Protein AF-A0A0S8JHI7-F1 (afdb_monomer)

Organism: NCBI:txid1703773

Structure (mmCIF, N/CA/C/O backbone):
data_AF-A0A0S8JHI7-F1
#
_entry.id   AF-A0A0S8JHI7-F1
#
loop_
_atom_site.group_PDB
_atom_site.id
_atom_site.type_symbol
_atom_site.label_atom_id
_atom_site.label_alt_id
_atom_site.label_comp_id
_atom_site.label_asym_id
_atom_site.label_entity_id
_atom_site.label_seq_id
_atom_site.pdbx_PDB_ins_code
_atom_site.Cartn_x
_atom_site.Cartn_y
_atom_site.Cartn_z
_atom_site.occupancy
_atom_site.B_iso_or_equiv
_atom_site.auth_seq_id
_atom_site.auth_comp_id
_atom_site.auth_asym_id
_atom_site.auth_atom_id
_atom_site.pdbx_PDB_model_num
ATOM 1 N N . MET A 1 1 ? -16.060 32.995 20.904 1.00 31.09 1 MET A N 1
ATOM 2 C CA . MET A 1 1 ? -17.140 32.292 20.174 1.00 31.09 1 MET A CA 1
ATOM 3 C C . MET A 1 1 ? -16.829 30.804 20.168 1.00 31.09 1 MET A C 1
ATOM 5 O O . MET A 1 1 ? -15.727 30.442 19.778 1.00 31.09 1 MET A O 1
ATOM 9 N N . LYS A 1 2 ? -17.737 29.962 20.676 1.00 25.69 2 LYS A N 1
ATOM 10 C CA . LYS A 1 2 ? -17.570 28.500 20.689 1.00 25.69 2 LYS A CA 1
ATOM 11 C C . LYS A 1 2 ? -17.705 27.978 19.255 1.00 25.69 2 LYS A C 1
ATOM 13 O O . LYS A 1 2 ? -18.711 28.258 18.611 1.00 25.69 2 LYS A O 1
ATOM 18 N N . ALA A 1 3 ? -16.688 27.272 18.764 1.00 29.38 3 ALA A N 1
ATOM 19 C CA . ALA A 1 3 ? -16.727 26.605 17.469 1.00 29.38 3 ALA A CA 1
ATOM 20 C C . ALA A 1 3 ? -17.840 25.547 17.493 1.00 29.38 3 ALA A C 1
ATOM 22 O O . ALA A 1 3 ? -17.796 24.616 18.297 1.00 29.38 3 ALA A O 1
ATOM 23 N N . GLY A 1 4 ? -18.868 25.749 16.668 1.00 32.00 4 GLY A N 1
ATOM 24 C CA . GLY A 1 4 ? -19.967 24.804 16.515 1.00 32.00 4 GLY A CA 1
ATOM 25 C C . GLY A 1 4 ? -19.437 23.477 15.985 1.00 32.00 4 GLY A C 1
ATOM 26 O O . GLY A 1 4 ? -18.709 23.439 14.996 1.00 32.00 4 GLY A O 1
ATOM 27 N N . THR A 1 5 ? -19.760 22.397 16.684 1.00 34.34 5 THR A N 1
ATOM 28 C CA . THR A 1 5 ? -19.396 21.032 16.317 1.00 34.34 5 THR A CA 1
ATOM 29 C C . THR A 1 5 ? -20.286 20.605 15.152 1.00 34.34 5 THR A C 1
ATOM 31 O O . THR A 1 5 ? -21.450 20.264 15.343 1.00 34.34 5 THR A O 1
ATOM 34 N N . THR A 1 6 ? -19.768 20.687 13.930 1.00 37.62 6 THR A N 1
ATOM 35 C CA . THR A 1 6 ? -20.466 20.205 12.735 1.00 37.62 6 THR A CA 1
ATOM 36 C C . THR A 1 6 ? -20.404 18.678 12.715 1.00 37.62 6 THR A C 1
ATOM 38 O O . THR A 1 6 ? -19.326 18.098 12.635 1.00 37.62 6 THR A O 1
ATOM 41 N N . THR A 1 7 ? -21.549 18.013 12.841 1.00 43.91 7 THR A N 1
ATOM 42 C CA . THR A 1 7 ? -21.664 16.545 12.855 1.00 43.91 7 THR A CA 1
ATOM 43 C C . THR A 1 7 ? -21.583 15.955 11.442 1.00 43.91 7 THR A C 1
ATOM 45 O O . THR A 1 7 ? -21.912 16.642 10.472 1.00 43.91 7 THR A O 1
ATOM 48 N N . LEU A 1 8 ? -21.181 14.678 11.327 1.00 41.38 8 LEU A N 1
ATOM 49 C CA . LEU A 1 8 ? -21.071 13.896 10.075 1.00 41.38 8 LEU A CA 1
ATOM 50 C C . LEU A 1 8 ? -22.321 14.022 9.176 1.00 41.38 8 LEU A C 1
ATOM 52 O O . LEU A 1 8 ? -22.218 14.197 7.965 1.00 41.38 8 LEU A O 1
ATOM 56 N N . ASP A 1 9 ? -23.492 14.073 9.810 1.00 38.91 9 ASP A N 1
ATOM 57 C CA . ASP A 1 9 ? -24.811 14.333 9.220 1.00 38.91 9 ASP A CA 1
ATOM 58 C C . ASP A 1 9 ? -24.877 15.610 8.360 1.00 38.91 9 ASP A C 1
ATOM 60 O O . ASP A 1 9 ? -25.599 15.690 7.366 1.00 38.91 9 ASP 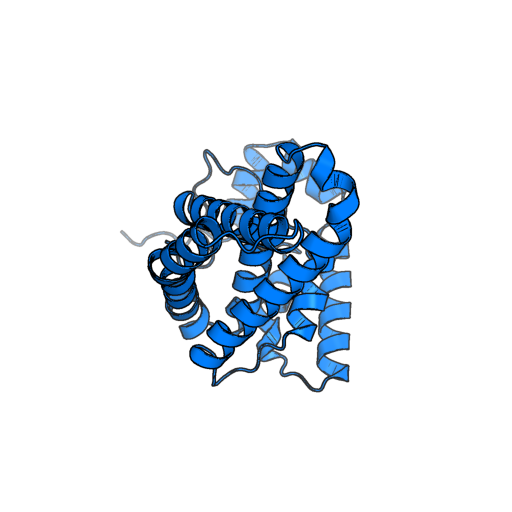A O 1
ATOM 64 N N . THR A 1 10 ? -24.127 16.641 8.742 1.00 44.78 10 THR A N 1
ATOM 65 C CA . THR A 1 10 ? -24.089 17.940 8.053 1.00 44.78 10 THR A CA 1
ATOM 66 C C . THR A 1 10 ? -23.198 17.885 6.814 1.00 44.78 10 THR A C 1
ATOM 68 O O . THR A 1 10 ? -23.466 18.574 5.833 1.00 44.78 10 THR A O 1
ATOM 71 N N . ILE A 1 11 ? -22.163 17.039 6.842 1.00 47.84 11 ILE A N 1
ATOM 72 C CA . ILE A 1 11 ? -21.248 16.790 5.722 1.00 47.84 11 ILE A CA 1
ATOM 73 C C . ILE A 1 11 ? -21.952 15.941 4.664 1.00 47.84 11 ILE A C 1
ATOM 75 O O . ILE A 1 11 ? -21.888 16.274 3.484 1.00 47.84 11 ILE A O 1
ATOM 79 N N . GLU A 1 12 ? -22.693 14.908 5.072 1.00 40.56 12 GLU A N 1
ATOM 80 C CA . GLU A 1 12 ? -23.523 14.119 4.156 1.00 40.56 12 GLU A CA 1
ATOM 81 C C . GLU A 1 12 ? -24.613 14.980 3.521 1.00 40.56 12 GLU A C 1
ATOM 83 O O . GLU A 1 12 ? -24.756 14.967 2.303 1.00 40.56 12 GLU A O 1
ATOM 88 N N . ARG A 1 13 ? -25.305 15.831 4.290 1.00 43.12 13 ARG A N 1
ATOM 89 C CA . ARG A 1 13 ? -26.286 16.771 3.719 1.00 43.12 13 ARG A CA 1
ATOM 90 C C . ARG A 1 13 ? -25.660 17.803 2.781 1.00 43.12 13 ARG A C 1
ATOM 92 O O . ARG A 1 13 ? -26.318 18.183 1.818 1.00 43.12 13 ARG A O 1
ATOM 99 N N . ALA A 1 14 ? -24.424 18.244 3.025 1.00 41.91 14 ALA A N 1
ATOM 100 C CA . ALA A 1 14 ? -23.700 19.148 2.129 1.00 41.91 14 ALA A CA 1
ATOM 101 C C . ALA A 1 14 ? -23.212 18.438 0.848 1.00 41.91 14 ALA A C 1
ATOM 103 O O . ALA A 1 14 ? -23.356 18.968 -0.249 1.00 41.91 14 ALA A O 1
ATOM 104 N N . ALA A 1 15 ? -22.710 17.206 0.948 1.00 42.50 15 ALA A N 1
ATOM 105 C CA . ALA A 1 15 ? -22.324 16.394 -0.208 1.00 42.50 15 ALA A CA 1
ATOM 106 C C . ALA A 1 15 ? -23.545 15.942 -1.039 1.00 42.50 15 ALA A C 1
ATOM 108 O O . ALA A 1 15 ? -23.484 15.864 -2.268 1.00 42.50 15 ALA A O 1
ATOM 109 N N . GLU A 1 16 ? -24.677 15.686 -0.380 1.00 41.00 16 GLU A N 1
ATOM 110 C CA . GLU A 1 16 ? -25.964 15.385 -1.007 1.00 41.00 16 GLU A CA 1
ATOM 111 C C . GLU A 1 16 ? -26.640 16.614 -1.627 1.00 41.00 16 GLU A C 1
ATOM 113 O O . GLU A 1 16 ? -27.383 16.459 -2.600 1.00 41.00 16 GLU A O 1
ATOM 118 N N . SER A 1 17 ? -26.430 17.815 -1.075 1.00 39.59 17 SER A N 1
ATOM 119 C CA . SER A 1 17 ? -27.026 19.053 -1.596 1.00 39.59 17 SER A CA 1
ATOM 120 C C . SER A 1 17 ? -26.277 19.597 -2.811 1.00 39.59 17 SER A C 1
ATOM 122 O O . SER A 1 17 ? -26.907 20.187 -3.688 1.00 39.59 17 SER A O 1
ATOM 124 N N . VAL A 1 18 ? -24.967 19.345 -2.907 1.00 39.75 18 VAL A N 1
ATOM 125 C CA . VAL A 1 18 ? -24.120 19.813 -4.016 1.00 39.75 18 VAL A CA 1
ATOM 126 C C . VAL A 1 18 ? -24.133 18.846 -5.209 1.00 39.75 18 VAL A C 1
ATOM 128 O O . VAL A 1 18 ? -23.907 19.268 -6.340 1.00 39.75 18 VAL A O 1
ATOM 131 N N . SER A 1 19 ? -24.479 17.564 -5.021 1.00 40.16 19 SER A N 1
ATOM 132 C CA . SER A 1 19 ? -24.516 16.607 -6.131 1.00 40.16 19 SER A CA 1
ATOM 133 C C . SER A 1 19 ? -25.696 15.634 -6.066 1.00 40.16 19 SER A C 1
ATOM 135 O O . SER A 1 19 ? -25.706 14.649 -5.324 1.00 40.16 19 SER A O 1
ATOM 137 N N . LYS A 1 20 ? -26.667 15.833 -6.973 1.00 41.66 20 LYS A N 1
ATOM 138 C CA . LYS A 1 20 ? -27.737 14.860 -7.290 1.00 41.66 20 LYS A CA 1
ATOM 139 C C . LYS A 1 20 ? -27.190 13.467 -7.661 1.00 41.66 20 LYS A C 1
ATOM 141 O O . LYS A 1 20 ? -27.956 12.508 -7.682 1.00 41.66 20 LYS A O 1
ATOM 146 N N . TYR A 1 21 ? -25.893 13.344 -7.953 1.00 37.59 21 TYR A N 1
ATOM 147 C CA . TYR A 1 21 ? -25.213 12.112 -8.347 1.00 37.59 21 TYR A CA 1
ATOM 148 C C . TYR A 1 21 ? -24.848 11.219 -7.147 1.00 37.59 21 TYR A C 1
ATOM 150 O O . TYR A 1 21 ? -25.080 10.014 -7.201 1.00 37.59 21 TYR A O 1
ATOM 158 N N . THR A 1 22 ? -24.382 11.782 -6.027 1.00 41.34 22 THR A N 1
ATOM 159 C CA . THR A 1 22 ? -23.960 11.023 -4.827 1.00 41.34 22 THR A CA 1
ATOM 160 C C . THR A 1 22 ? -25.148 10.380 -4.112 1.00 41.34 22 THR A C 1
ATOM 162 O O . THR A 1 22 ? -25.115 9.206 -3.743 1.00 41.34 22 THR A O 1
ATOM 165 N N . LYS A 1 23 ? -26.262 11.118 -4.034 1.00 41.94 23 LYS A N 1
ATOM 166 C CA . LYS A 1 23 ? -27.544 10.630 -3.503 1.00 41.94 23 LYS A CA 1
ATOM 167 C C . LYS A 1 23 ? -28.149 9.520 -4.368 1.00 41.94 23 LYS A C 1
ATOM 169 O O . LYS A 1 23 ? -28.868 8.657 -3.876 1.00 41.94 23 LYS A O 1
ATOM 174 N N . ARG A 1 24 ? -27.838 9.526 -5.669 1.00 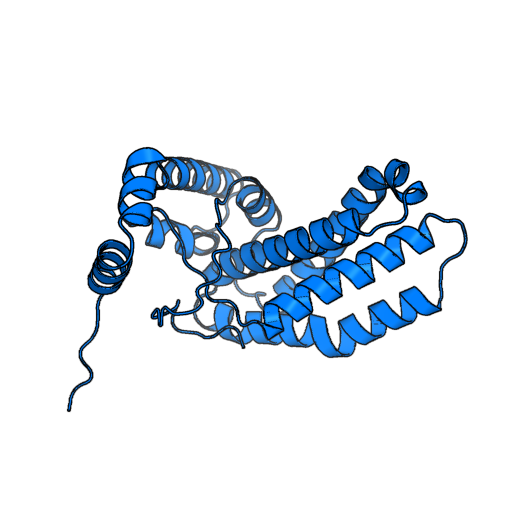40.41 24 ARG A N 1
ATOM 175 C CA . ARG A 1 24 ? -28.220 8.477 -6.620 1.00 40.41 24 ARG A CA 1
ATOM 176 C C . ARG A 1 24 ? -27.278 7.276 -6.508 1.00 40.41 24 ARG A C 1
ATOM 178 O O . ARG A 1 24 ? -27.760 6.154 -6.545 1.00 40.41 24 ARG A O 1
ATOM 185 N N . LEU A 1 25 ? -25.980 7.480 -6.281 1.00 41.09 25 LEU A N 1
ATOM 186 C CA . LEU A 1 25 ? -24.995 6.411 -6.077 1.00 41.09 25 LEU A CA 1
ATOM 187 C C . LEU A 1 25 ? -25.264 5.584 -4.806 1.00 41.09 25 LEU A C 1
ATOM 189 O O . LEU A 1 25 ? -25.281 4.357 -4.884 1.00 41.09 25 LEU A O 1
ATOM 193 N N . SER A 1 26 ? -25.541 6.219 -3.660 1.00 44.94 26 SER A N 1
ATOM 194 C CA . SER A 1 26 ? -25.814 5.476 -2.415 1.00 44.94 26 SER A CA 1
ATOM 195 C C . SER A 1 26 ? -27.102 4.645 -2.511 1.00 44.94 26 SER A C 1
ATOM 197 O O . SER A 1 26 ? -27.120 3.483 -2.108 1.00 44.94 26 SER A O 1
ATOM 199 N N . LYS A 1 27 ? -28.145 5.203 -3.147 1.00 42.72 27 LYS A N 1
ATOM 200 C CA . LYS A 1 27 ? -29.422 4.521 -3.411 1.00 42.72 27 LYS A CA 1
ATOM 201 C C . LYS A 1 27 ? -29.340 3.428 -4.480 1.00 42.72 27 LYS A C 1
ATOM 203 O O . LYS A 1 27 ? -30.136 2.500 -4.429 1.00 42.72 27 LYS A O 1
ATOM 208 N N . THR A 1 28 ? -28.432 3.543 -5.453 1.00 39.22 28 THR A N 1
ATOM 209 C CA . THR A 1 28 ? -28.384 2.639 -6.622 1.00 39.22 28 THR A CA 1
ATOM 210 C C . THR A 1 28 ? -27.391 1.481 -6.450 1.00 39.22 28 THR A C 1
ATOM 212 O O . THR A 1 28 ? -27.567 0.458 -7.099 1.00 39.22 28 THR A O 1
ATOM 215 N N . PHE A 1 29 ? -26.370 1.587 -5.583 1.00 46.16 29 PHE A N 1
ATOM 216 C CA . PHE A 1 29 ? -25.241 0.634 -5.584 1.00 46.16 29 PHE A CA 1
ATOM 217 C C . PHE A 1 29 ? -25.024 -0.199 -4.308 1.00 46.16 29 PHE A C 1
ATOM 219 O O . PHE A 1 29 ? -24.033 -0.922 -4.236 1.00 46.16 29 PHE A O 1
ATOM 226 N N . GLY A 1 30 ? -25.906 -0.147 -3.301 1.00 54.28 30 GLY A N 1
ATOM 227 C CA . GLY A 1 30 ? -25.834 -1.077 -2.157 1.00 54.28 30 GLY A CA 1
ATOM 228 C C . GLY A 1 30 ? -24.508 -1.028 -1.379 1.00 54.28 30 GLY A C 1
ATOM 229 O O . GLY A 1 30 ? -24.055 -2.041 -0.848 1.00 54.28 30 GLY A O 1
ATOM 230 N N . GLN A 1 31 ? -23.854 0.138 -1.330 1.00 63.25 31 GLN A N 1
ATOM 231 C CA . GLN A 1 31 ? -22.507 0.291 -0.763 1.00 63.25 31 GLN A CA 1
ATOM 232 C C . GLN A 1 31 ? -22.448 -0.096 0.720 1.00 63.25 31 GLN A C 1
ATOM 234 O O . GLN A 1 31 ? -21.521 -0.789 1.129 1.00 63.25 31 GLN A O 1
ATOM 239 N N . LYS A 1 32 ? -23.485 0.245 1.496 1.00 70.19 32 LYS A N 1
ATOM 240 C CA . LYS A 1 32 ? -23.607 -0.170 2.899 1.00 70.19 32 LYS A CA 1
ATOM 241 C C . LYS A 1 32 ? -23.737 -1.682 3.052 1.00 70.19 32 LYS A C 1
ATOM 243 O O . LYS A 1 32 ? -23.039 -2.274 3.860 1.00 70.19 32 LYS A O 1
ATOM 248 N N . GLU A 1 33 ? -24.569 -2.332 2.247 1.00 69.75 33 GLU A N 1
ATOM 249 C CA . GLU A 1 33 ? -24.711 -3.793 2.288 1.00 69.75 33 GLU A CA 1
ATOM 250 C C . GLU A 1 33 ? -23.417 -4.496 1.873 1.00 69.75 33 GLU A C 1
ATOM 252 O O . GLU A 1 33 ? -23.022 -5.491 2.479 1.00 69.75 33 GLU A O 1
ATOM 257 N N . ALA A 1 34 ? -22.730 -3.977 0.852 1.00 68.69 34 ALA A N 1
ATOM 258 C CA . ALA A 1 34 ? -21.424 -4.473 0.448 1.00 68.69 34 ALA A CA 1
ATOM 259 C C . ALA A 1 34 ? -20.405 -4.321 1.585 1.00 68.69 34 ALA A C 1
ATOM 261 O O . ALA A 1 34 ? -19.726 -5.299 1.901 1.00 68.69 34 ALA A O 1
ATOM 262 N N . PHE A 1 35 ? -20.360 -3.157 2.236 1.00 72.00 35 PHE A N 1
ATOM 263 C CA . PHE A 1 35 ? -19.524 -2.896 3.404 1.00 72.00 35 PHE A CA 1
ATOM 264 C C . PHE A 1 35 ? -19.840 -3.845 4.561 1.00 72.00 35 PHE A C 1
ATOM 266 O O . PHE A 1 35 ? -18.934 -4.498 5.064 1.00 72.00 35 PHE A O 1
ATOM 273 N N . CYS A 1 36 ? -21.110 -4.012 4.938 1.00 75.94 36 CYS A N 1
ATOM 274 C CA . CYS A 1 36 ? -21.517 -4.930 6.003 1.00 75.94 36 CYS A CA 1
ATOM 275 C C . CYS A 1 36 ? -21.148 -6.385 5.671 1.00 75.94 36 CYS A C 1
ATOM 277 O O . CYS A 1 36 ? -20.597 -7.088 6.515 1.00 75.94 36 CYS A O 1
ATOM 279 N N . ARG A 1 37 ? -21.357 -6.837 4.423 1.00 75.31 37 ARG A N 1
ATOM 280 C CA . ARG A 1 37 ? -20.900 -8.168 3.970 1.00 75.31 37 ARG A CA 1
ATOM 281 C C . ARG A 1 37 ? -19.384 -8.323 4.084 1.00 75.31 37 ARG A C 1
ATOM 283 O O . ARG A 1 37 ? -18.894 -9.416 4.354 1.00 75.31 37 ARG A O 1
ATOM 290 N N . HIS A 1 38 ? -18.641 -7.250 3.844 1.00 73.50 38 HIS A N 1
ATOM 291 C CA . HIS A 1 38 ? -17.187 -7.241 3.938 1.00 73.50 38 HIS A CA 1
ATOM 292 C C . HIS A 1 38 ? -16.712 -7.266 5.382 1.00 73.50 38 HIS A C 1
ATOM 294 O O . HIS A 1 38 ? -15.876 -8.097 5.728 1.00 73.50 38 HIS A O 1
ATOM 300 N N . LEU A 1 39 ? -17.301 -6.426 6.227 1.00 79.50 39 LEU A N 1
ATOM 301 C CA . LEU A 1 39 ? -17.045 -6.403 7.656 1.00 79.50 39 LEU A CA 1
ATOM 302 C C . LEU A 1 39 ? -17.330 -7.770 8.283 1.00 79.50 39 LEU A C 1
ATOM 304 O O . LEU A 1 39 ? -16.473 -8.287 8.985 1.00 79.50 39 LEU A O 1
ATOM 308 N N . ALA A 1 40 ? -18.454 -8.409 7.946 1.00 79.94 40 ALA A N 1
ATOM 309 C CA . ALA A 1 40 ? -18.786 -9.746 8.439 1.00 79.94 40 ALA A CA 1
ATOM 310 C C . ALA A 1 40 ? -17.722 -10.798 8.072 1.00 79.94 40 ALA A C 1
ATOM 312 O O . ALA A 1 40 ? -17.350 -11.620 8.907 1.00 79.94 40 ALA A O 1
ATOM 313 N N . ARG A 1 41 ? -17.183 -10.754 6.844 1.00 75.62 41 ARG A N 1
ATOM 314 C CA . ARG A 1 41 ? -16.090 -11.648 6.415 1.00 75.62 41 ARG A CA 1
ATOM 315 C C . ARG A 1 41 ? -14.790 -11.372 7.167 1.00 75.62 41 ARG A C 1
ATOM 317 O O . ARG A 1 41 ? -14.121 -12.315 7.575 1.00 75.62 41 ARG A O 1
ATOM 324 N N . ILE A 1 42 ? -14.454 -10.099 7.369 1.00 78.06 42 ILE A N 1
ATOM 325 C CA . ILE A 1 42 ? -13.269 -9.671 8.125 1.00 78.06 42 ILE A CA 1
ATOM 326 C C . ILE A 1 42 ? -13.386 -10.104 9.594 1.00 78.06 42 ILE A C 1
ATOM 328 O O . ILE A 1 42 ? -12.436 -10.662 10.139 1.00 78.06 42 ILE A O 1
ATOM 332 N N . SER A 1 43 ? -14.554 -9.915 10.211 1.00 79.94 43 SER A N 1
ATOM 333 C CA . SER A 1 43 ? -14.860 -10.372 11.570 1.00 79.94 43 SER A CA 1
ATOM 334 C C . SER A 1 43 ? -14.734 -11.885 11.703 1.00 79.94 43 SER A C 1
ATOM 336 O O . SER A 1 43 ? -14.083 -12.368 12.627 1.00 79.94 43 SER A O 1
ATOM 338 N N . GLU A 1 44 ? -15.297 -12.646 10.763 1.00 78.38 44 GLU A N 1
ATOM 339 C CA . GLU A 1 44 ? -15.200 -14.106 10.782 1.00 78.38 44 GLU A CA 1
ATOM 340 C C . GLU A 1 44 ? -13.754 -14.581 10.590 1.00 78.38 44 GLU A C 1
ATOM 342 O O . GLU A 1 44 ? -13.275 -15.452 11.318 1.00 78.38 44 GLU A O 1
ATOM 347 N N . PHE A 1 45 ? -13.012 -13.954 9.675 1.00 78.06 45 PHE A N 1
ATOM 348 C CA . PHE A 1 45 ? -11.589 -14.217 9.488 1.00 78.06 45 PHE A CA 1
ATOM 349 C C . PHE A 1 45 ? -10.783 -13.948 10.770 1.00 78.06 45 PHE A C 1
ATOM 351 O O . PHE A 1 45 ? -9.974 -14.784 11.188 1.00 78.06 45 PHE A O 1
ATOM 358 N N . ALA A 1 46 ? -11.021 -12.805 11.421 1.00 78.31 46 ALA A N 1
ATOM 359 C CA . ALA A 1 46 ? -10.374 -12.435 12.676 1.00 78.31 46 ALA A CA 1
ATOM 360 C C . ALA A 1 46 ? -10.688 -13.444 13.790 1.00 78.31 46 ALA A C 1
ATOM 362 O O . ALA A 1 46 ? -9.767 -13.905 14.471 1.00 78.31 46 ALA A O 1
ATOM 363 N N . ARG A 1 47 ? -11.954 -13.867 13.907 1.00 85.00 47 ARG A N 1
ATOM 364 C CA . ARG A 1 47 ? -12.413 -14.878 14.869 1.00 85.00 47 ARG A CA 1
ATOM 365 C C . ARG A 1 47 ? -11.704 -16.217 14.669 1.00 85.00 47 ARG A C 1
ATOM 367 O O . ARG A 1 47 ? -11.146 -16.761 15.623 1.00 85.00 47 ARG A O 1
ATOM 374 N N . LEU A 1 48 ? -11.665 -16.730 13.436 1.00 81.12 48 LEU A N 1
ATOM 375 C CA . LEU A 1 48 ? -11.002 -18.000 13.099 1.00 81.12 48 LEU A CA 1
ATOM 376 C C . LEU A 1 48 ? -9.498 -17.978 13.408 1.00 81.12 48 LEU A C 1
ATOM 378 O O . LEU A 1 48 ? -8.917 -19.001 13.766 1.00 81.12 48 LEU A O 1
ATOM 382 N N . ARG A 1 49 ? -8.867 -16.805 13.298 1.00 77.31 49 ARG A N 1
ATOM 383 C CA . ARG A 1 49 ? -7.439 -16.592 13.570 1.00 77.31 49 ARG A CA 1
ATOM 384 C C . ARG A 1 49 ? -7.138 -16.119 14.994 1.00 77.31 49 ARG A C 1
ATOM 386 O O . ARG A 1 49 ? -5.972 -15.878 15.294 1.00 77.31 49 ARG A O 1
ATOM 393 N N . ARG A 1 50 ? -8.153 -16.014 15.863 1.00 81.69 50 ARG A N 1
ATOM 394 C CA . ARG A 1 50 ? -8.035 -15.509 17.244 1.00 81.69 50 ARG A CA 1
ATOM 395 C C . ARG A 1 50 ? -7.363 -14.129 17.313 1.00 81.69 50 ARG A C 1
ATOM 397 O O . ARG A 1 50 ? -6.565 -13.864 18.209 1.00 81.69 50 ARG A O 1
ATOM 404 N N . LEU A 1 51 ? -7.651 -13.268 16.338 1.00 77.38 51 LEU A N 1
ATOM 405 C CA . LEU A 1 51 ? -7.196 -11.879 16.345 1.00 77.38 51 LEU A CA 1
ATOM 406 C C . LEU A 1 51 ? -8.078 -11.051 17.282 1.00 77.38 51 LEU A C 1
ATOM 408 O O . LEU A 1 51 ? -9.260 -11.339 17.445 1.00 77.38 51 LEU A O 1
ATOM 412 N N . SER A 1 52 ? -7.495 -10.015 17.882 1.00 79.06 52 SER A N 1
ATOM 413 C CA . SER A 1 52 ? -8.240 -9.084 18.729 1.00 79.06 52 SER A CA 1
ATOM 414 C C . SER A 1 52 ? -9.225 -8.262 17.899 1.00 79.06 52 SER A C 1
ATOM 416 O O . SER A 1 52 ? -8.880 -7.781 16.817 1.00 79.06 52 SER A O 1
ATOM 418 N N . ASP A 1 53 ? -10.416 -8.018 18.447 1.00 76.81 53 ASP A N 1
ATOM 419 C CA . ASP A 1 53 ? -11.396 -7.089 17.872 1.00 76.81 53 ASP A CA 1
ATOM 420 C C . ASP A 1 53 ? -10.826 -5.674 17.705 1.00 76.81 53 ASP A C 1
ATOM 422 O O . ASP A 1 53 ? -11.145 -4.974 16.741 1.00 76.81 53 ASP A O 1
ATOM 426 N N . ALA A 1 54 ? -9.884 -5.292 18.573 1.00 77.69 54 ALA A N 1
ATOM 427 C CA . ALA A 1 54 ? -9.160 -4.030 18.474 1.00 77.69 54 ALA A CA 1
ATOM 428 C C . ALA A 1 54 ? -8.352 -3.894 17.168 1.00 77.69 54 ALA A C 1
ATOM 430 O O . ALA A 1 54 ? -7.986 -2.786 16.798 1.00 77.69 54 ALA A O 1
ATOM 431 N N . SER A 1 55 ? -8.065 -4.979 16.440 1.00 71.00 55 SER A N 1
ATOM 432 C CA . SER A 1 55 ? -7.308 -4.918 15.181 1.00 71.00 55 SER A CA 1
ATOM 433 C C . SER A 1 55 ? -8.144 -4.433 13.987 1.00 71.00 55 SER A C 1
ATOM 435 O O . SER A 1 55 ? -7.569 -4.030 12.978 1.00 71.00 55 SER A O 1
ATOM 437 N N . TYR A 1 56 ? -9.480 -4.457 14.079 1.00 76.12 56 TYR A N 1
ATOM 438 C CA . TYR A 1 56 ? -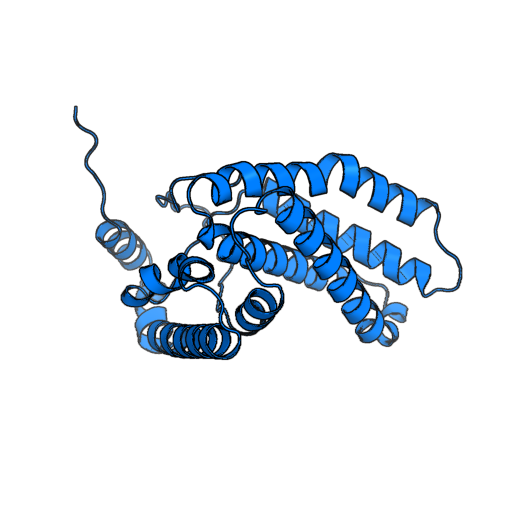10.392 -4.022 13.007 1.00 76.12 56 TYR A CA 1
ATOM 439 C C . TYR A 1 56 ? -11.564 -3.157 13.504 1.00 76.12 56 TYR A C 1
ATOM 441 O O . TYR A 1 56 ? -12.473 -2.845 12.737 1.00 76.12 56 TYR A O 1
ATOM 449 N N . GLU A 1 57 ? -11.526 -2.719 14.764 1.00 83.75 57 GLU A N 1
ATOM 450 C CA . GLU A 1 57 ? -12.530 -1.859 15.407 1.00 83.75 57 GLU A CA 1
ATOM 451 C C . GLU A 1 57 ? -12.905 -0.629 14.568 1.00 83.75 57 GLU A C 1
ATOM 453 O O . GLU A 1 57 ? -14.084 -0.316 14.429 1.00 83.75 57 GLU A O 1
ATOM 458 N N . VAL A 1 58 ? -11.924 0.018 13.929 1.00 79.44 58 VAL A N 1
ATOM 459 C CA . VAL A 1 58 ? -12.168 1.180 13.059 1.00 79.44 58 VAL A CA 1
ATOM 460 C C . VAL A 1 58 ? -13.148 0.868 11.922 1.00 79.44 58 VAL A C 1
ATOM 462 O O . VAL A 1 58 ? -13.915 1.738 11.527 1.00 79.44 58 VAL A O 1
ATOM 465 N N . LEU A 1 59 ? -13.178 -0.370 11.416 1.00 80.81 59 LEU A N 1
ATOM 466 C CA . LEU A 1 59 ? -14.153 -0.779 10.406 1.00 80.81 59 LEU A CA 1
ATOM 467 C C . LEU A 1 59 ? -15.550 -0.949 11.015 1.00 80.81 59 LEU A C 1
ATOM 469 O O . LEU A 1 59 ? -16.534 -0.558 10.394 1.00 80.81 59 LEU A O 1
ATOM 473 N N . ARG A 1 60 ? -15.645 -1.491 12.237 1.00 81.81 60 ARG A N 1
ATOM 474 C CA . ARG A 1 60 ? -16.923 -1.667 12.949 1.00 81.81 60 ARG A CA 1
ATOM 475 C C . ARG A 1 60 ? -17.589 -0.335 13.266 1.00 81.81 60 ARG A C 1
ATOM 477 O O . ARG A 1 60 ? -18.786 -0.189 13.066 1.00 81.81 60 ARG A O 1
ATOM 484 N N . GLU A 1 61 ? -16.816 0.658 13.693 1.00 81.69 61 GLU A N 1
ATOM 485 C CA . GLU A 1 61 ? -17.336 2.007 13.961 1.00 81.69 61 GLU A CA 1
ATOM 486 C C . GLU A 1 61 ? -17.972 2.666 12.736 1.00 81.69 61 GLU A C 1
ATOM 488 O O . GLU A 1 61 ? -18.842 3.523 12.877 1.00 81.69 61 GLU A O 1
ATOM 493 N N . HIS A 1 62 ? -17.552 2.255 11.537 1.00 76.00 62 HIS A N 1
ATOM 494 C CA . HIS A 1 62 ? -18.068 2.783 10.282 1.00 76.00 62 HIS A CA 1
ATOM 495 C C . HIS A 1 62 ? -19.195 1.937 9.671 1.00 76.00 62 HIS A C 1
ATOM 497 O O . HIS A 1 62 ? -19.739 2.307 8.633 1.00 76.00 62 HIS A O 1
ATOM 503 N N . GLU A 1 63 ? -19.612 0.846 10.322 1.00 75.81 63 GLU A N 1
ATOM 504 C CA . GLU A 1 63 ? -20.754 0.022 9.903 1.00 75.81 63 GLU A CA 1
ATOM 505 C C . GLU A 1 63 ? -22.065 0.811 9.720 1.00 75.81 63 GLU A C 1
ATOM 507 O O . GLU A 1 63 ? -22.747 0.584 8.713 1.00 75.81 63 GLU A O 1
ATOM 512 N N . PRO A 1 64 ? -22.430 1.776 10.594 1.00 70.12 64 PRO A N 1
ATOM 513 C CA . PRO A 1 64 ? -23.650 2.560 10.404 1.00 70.12 64 PRO A CA 1
ATOM 514 C C . PRO A 1 64 ? -23.663 3.347 9.086 1.00 70.12 64 PRO A C 1
ATOM 516 O O . PRO A 1 64 ? -24.727 3.467 8.468 1.00 70.12 64 PRO A O 1
ATOM 519 N N . TYR A 1 65 ? -22.491 3.816 8.645 1.00 68.88 65 TYR A N 1
ATOM 520 C CA . TYR A 1 65 ? -22.301 4.650 7.454 1.00 68.88 65 TYR A CA 1
ATOM 521 C C . TYR A 1 65 ? -22.029 3.819 6.193 1.00 68.88 65 TYR A C 1
ATOM 523 O O . TYR A 1 65 ? -22.416 4.201 5.092 1.00 68.88 65 TYR A O 1
ATOM 531 N N . GLY A 1 66 ? -21.390 2.654 6.335 1.00 65.19 66 GLY A N 1
ATOM 532 C CA . GLY A 1 66 ? -21.058 1.771 5.217 1.00 65.19 66 GLY A CA 1
ATOM 533 C C . GLY A 1 66 ? -19.906 2.269 4.337 1.00 65.19 66 GLY A C 1
ATOM 534 O O . GLY A 1 66 ? -19.692 1.731 3.251 1.00 65.19 66 GLY A O 1
ATOM 535 N N . ILE A 1 67 ? -19.179 3.300 4.775 1.00 66.69 67 ILE A N 1
ATOM 536 C CA . ILE A 1 67 ? -18.070 3.911 4.040 1.00 66.69 67 ILE A CA 1
ATOM 537 C C . ILE A 1 67 ? -17.053 4.531 5.003 1.00 66.69 67 ILE A C 1
ATOM 539 O O . ILE A 1 67 ? -17.405 4.991 6.088 1.00 66.69 67 ILE A O 1
ATOM 543 N N . ILE A 1 68 ? -15.783 4.550 4.590 1.00 68.75 68 ILE A N 1
ATOM 544 C CA . ILE A 1 68 ? -14.691 5.234 5.289 1.00 68.75 68 ILE A CA 1
ATOM 545 C C . ILE A 1 68 ? -14.051 6.206 4.304 1.00 68.75 68 ILE A C 1
ATOM 547 O O . ILE A 1 68 ? -13.521 5.784 3.275 1.00 68.75 68 ILE A O 1
ATOM 551 N N . TYR A 1 69 ? -14.094 7.498 4.624 1.00 66.25 69 TYR A N 1
ATOM 552 C CA . TYR A 1 69 ? -13.399 8.530 3.861 1.00 66.25 69 TYR A CA 1
ATOM 553 C C . TYR A 1 69 ? -12.001 8.746 4.434 1.00 66.25 69 TYR A C 1
ATOM 555 O O . TYR A 1 69 ? -11.833 8.946 5.637 1.00 66.25 69 TYR A O 1
ATOM 563 N N . VAL A 1 70 ? -11.001 8.715 3.557 1.00 72.12 70 VAL A N 1
ATOM 564 C CA . VAL A 1 70 ? -9.607 8.992 3.905 1.00 72.12 70 VAL A CA 1
ATOM 565 C C . VAL A 1 70 ? -9.136 10.137 3.027 1.00 72.12 70 VAL A C 1
ATOM 567 O O . VAL A 1 70 ? -9.084 10.005 1.806 1.00 72.12 70 VAL A O 1
ATOM 570 N N . GLU A 1 71 ? -8.824 11.265 3.651 1.00 70.94 71 GLU A N 1
ATOM 571 C CA . GLU A 1 71 ? -8.196 12.387 2.964 1.00 70.94 71 GLU A CA 1
ATOM 572 C C . GLU A 1 71 ? -6.698 12.128 2.864 1.00 70.94 71 GLU A C 1
ATOM 574 O O . GLU A 1 71 ? -6.042 11.765 3.845 1.00 70.94 71 GLU A O 1
ATOM 579 N N . VAL A 1 72 ? -6.170 12.289 1.657 1.00 75.38 72 VAL A N 1
ATOM 580 C CA . VAL A 1 72 ? -4.770 12.036 1.348 1.00 75.38 72 VAL A CA 1
ATOM 581 C C . VAL A 1 72 ? -4.206 13.280 0.694 1.00 75.38 72 VAL A C 1
ATOM 583 O O . VAL A 1 72 ? -4.714 13.724 -0.336 1.00 75.38 72 VAL A O 1
ATOM 586 N N . GLU A 1 73 ? -3.133 13.822 1.261 1.00 78.19 73 GLU A N 1
ATOM 587 C CA . GLU A 1 73 ? -2.446 14.941 0.634 1.00 78.19 73 GLU A CA 1
ATOM 588 C C . GLU A 1 73 ? -1.847 14.543 -0.710 1.00 78.19 73 GLU A C 1
ATOM 590 O O . GLU A 1 73 ? -1.319 13.440 -0.889 1.00 78.19 73 GLU A O 1
ATOM 595 N N . ARG A 1 74 ? -1.864 15.486 -1.657 1.00 82.19 74 ARG A N 1
ATOM 596 C CA . ARG A 1 74 ? -1.296 15.282 -2.994 1.00 82.19 74 ARG A CA 1
ATOM 597 C C . ARG A 1 74 ? 0.143 14.770 -2.926 1.00 82.19 74 ARG A C 1
ATOM 599 O O . ARG A 1 74 ? 0.475 13.807 -3.607 1.00 82.19 74 ARG A O 1
ATOM 606 N N . ARG A 1 75 ? 0.960 15.332 -2.029 1.00 84.81 75 ARG A N 1
ATOM 607 C CA . ARG A 1 75 ? 2.344 14.894 -1.815 1.00 84.81 75 ARG A CA 1
ATOM 608 C C . ARG A 1 75 ? 2.439 13.423 -1.400 1.00 84.81 75 ARG A C 1
ATOM 610 O O . ARG A 1 75 ? 3.306 12.712 -1.899 1.00 84.81 75 ARG A O 1
ATOM 617 N N . PHE A 1 76 ? 1.561 12.954 -0.514 1.00 86.12 76 PHE A N 1
ATOM 618 C CA . PHE A 1 76 ? 1.554 11.560 -0.072 1.00 86.12 76 PHE A CA 1
ATOM 619 C C . PHE A 1 76 ? 1.167 10.617 -1.218 1.00 86.12 76 PHE A C 1
ATOM 621 O O . PHE A 1 76 ? 1.799 9.575 -1.396 1.00 86.12 76 PHE A O 1
ATOM 628 N N . ARG A 1 77 ? 0.191 11.006 -2.049 1.00 88.69 77 ARG A N 1
ATOM 629 C CA . ARG A 1 77 ? -0.160 10.277 -3.279 1.00 88.69 77 ARG A CA 1
ATOM 630 C C . ARG A 1 77 ? 1.008 10.219 -4.263 1.00 88.69 77 ARG A C 1
ATOM 632 O O . ARG A 1 77 ? 1.362 9.127 -4.704 1.00 88.69 77 ARG A O 1
ATOM 639 N N . ASP A 1 78 ? 1.632 11.358 -4.554 1.00 89.50 78 ASP A N 1
ATOM 640 C CA . ASP A 1 78 ? 2.768 11.458 -5.480 1.00 89.50 78 ASP A CA 1
ATOM 641 C C . ASP A 1 78 ? 3.949 10.596 -5.006 1.00 89.50 78 ASP A C 1
ATOM 643 O O . ASP A 1 78 ? 4.580 9.891 -5.797 1.00 89.50 78 ASP A O 1
ATOM 647 N N . LEU A 1 79 ? 4.193 10.568 -3.694 1.00 94.19 79 LEU A N 1
ATOM 648 C CA . LEU A 1 79 ? 5.201 9.726 -3.055 1.00 94.1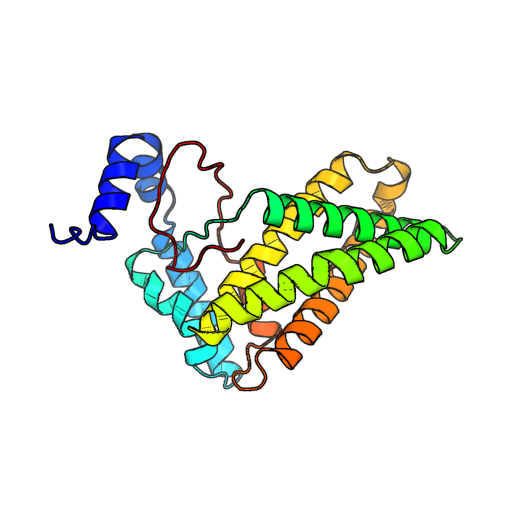9 79 LEU A CA 1
ATOM 649 C C . LEU A 1 79 ? 4.903 8.225 -3.240 1.00 94.19 79 LEU A C 1
ATOM 651 O O . LEU A 1 79 ? 5.812 7.463 -3.568 1.00 94.19 79 LEU A O 1
ATOM 655 N N . HIS A 1 80 ? 3.641 7.793 -3.127 1.00 94.50 80 HIS A N 1
ATOM 656 C CA . HIS A 1 80 ? 3.240 6.402 -3.402 1.00 94.50 80 HIS A CA 1
ATOM 657 C C . HIS A 1 80 ? 3.342 6.040 -4.885 1.00 94.50 80 HIS A C 1
ATOM 659 O O . HIS A 1 80 ? 3.789 4.944 -5.223 1.00 94.50 80 HIS A O 1
ATOM 665 N N . HIS A 1 81 ? 2.963 6.950 -5.780 1.00 94.06 81 HIS A N 1
ATOM 666 C CA . HIS A 1 81 ? 3.076 6.728 -7.220 1.00 94.06 81 HIS A CA 1
ATOM 667 C C . HIS A 1 81 ? 4.543 6.612 -7.648 1.00 94.06 81 HIS A C 1
ATOM 669 O O . HIS A 1 81 ? 4.899 5.697 -8.391 1.00 94.06 81 HIS A O 1
ATOM 675 N N . THR A 1 82 ? 5.404 7.481 -7.116 1.00 94.62 82 THR A N 1
ATOM 676 C CA . THR A 1 82 ? 6.853 7.450 -7.355 1.00 94.62 82 THR A CA 1
ATOM 677 C C . THR A 1 82 ? 7.475 6.170 -6.802 1.00 94.62 82 THR A C 1
ATOM 679 O O . THR A 1 82 ? 8.280 5.533 -7.482 1.00 94.62 82 THR A O 1
ATOM 682 N N . ALA A 1 83 ? 7.055 5.730 -5.609 1.00 95.31 83 ALA A N 1
ATOM 683 C CA . ALA A 1 83 ? 7.485 4.456 -5.039 1.00 95.31 83 ALA A CA 1
ATOM 684 C C . ALA A 1 83 ? 7.112 3.271 -5.940 1.00 95.31 83 ALA A C 1
ATOM 686 O O . ALA A 1 83 ? 7.958 2.423 -6.219 1.00 95.31 83 ALA A O 1
ATOM 687 N N . ALA A 1 84 ? 5.865 3.234 -6.425 1.00 94.50 84 ALA A N 1
ATOM 688 C CA . ALA A 1 84 ? 5.401 2.190 -7.329 1.00 94.50 84 ALA A CA 1
ATOM 689 C C . ALA A 1 84 ? 6.222 2.164 -8.625 1.00 94.50 84 ALA A C 1
ATOM 691 O O . ALA A 1 84 ? 6.713 1.105 -9.008 1.00 94.50 84 ALA A O 1
ATOM 692 N N . ALA A 1 85 ? 6.421 3.322 -9.260 1.00 94.69 85 ALA A N 1
ATOM 693 C CA . ALA A 1 85 ? 7.176 3.436 -10.505 1.00 94.69 85 ALA A CA 1
ATOM 694 C C . ALA A 1 85 ? 8.642 2.999 -10.348 1.00 94.69 85 ALA A C 1
ATOM 696 O O . ALA A 1 85 ? 9.128 2.189 -11.135 1.00 94.69 85 ALA A O 1
ATOM 697 N N . ASN A 1 86 ? 9.335 3.482 -9.310 1.00 94.56 86 ASN A N 1
ATOM 698 C CA . ASN A 1 86 ? 10.737 3.136 -9.068 1.00 94.56 86 ASN A CA 1
ATOM 699 C C . ASN A 1 86 ? 10.919 1.6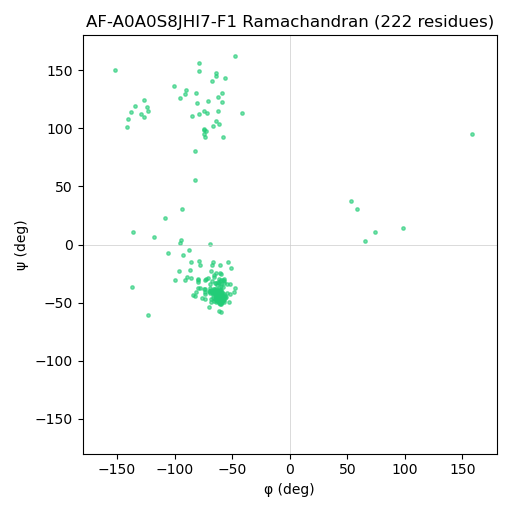40 -8.777 1.00 94.56 86 ASN A C 1
ATOM 701 O O . ASN A 1 86 ? 11.840 1.021 -9.309 1.00 94.56 86 ASN A O 1
ATOM 705 N N . LEU A 1 87 ? 10.040 1.049 -7.961 1.00 94.00 87 LEU A N 1
ATOM 706 C CA . LEU A 1 87 ? 10.119 -0.372 -7.634 1.00 94.00 87 LEU A CA 1
ATOM 707 C C . LEU A 1 87 ? 9.777 -1.256 -8.840 1.00 94.00 87 LEU A C 1
ATOM 709 O O . LEU A 1 87 ? 10.454 -2.252 -9.072 1.00 94.00 87 LEU A O 1
ATOM 713 N N . LEU A 1 88 ? 8.760 -0.899 -9.629 1.00 93.25 88 LEU A N 1
ATOM 714 C CA . LEU A 1 88 ? 8.418 -1.638 -10.848 1.00 93.25 88 LEU A CA 1
ATOM 715 C C . LEU A 1 88 ? 9.538 -1.578 -11.884 1.00 93.25 88 LEU A C 1
A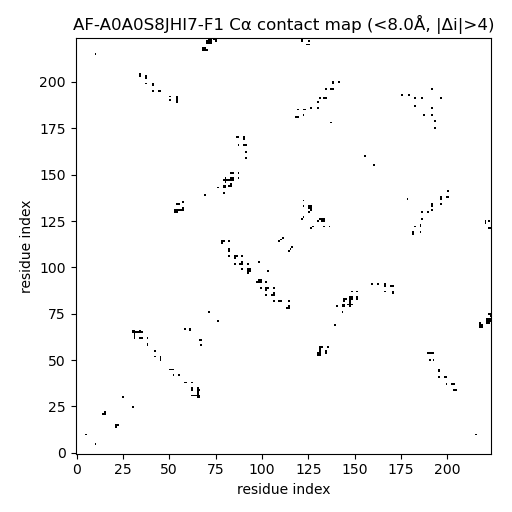TOM 717 O O . LEU A 1 88 ? 9.857 -2.610 -12.469 1.00 93.25 88 LEU A O 1
ATOM 721 N N . GLN A 1 89 ? 10.173 -0.415 -12.057 1.00 92.75 89 GLN A N 1
ATOM 722 C CA . GLN A 1 89 ? 11.328 -0.283 -12.943 1.00 92.75 89 GLN A CA 1
ATOM 723 C C . GLN A 1 89 ? 12.492 -1.164 -12.481 1.0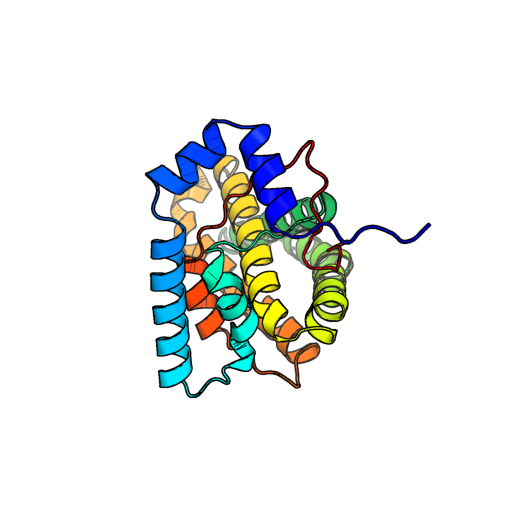0 92.75 89 GLN A C 1
ATOM 725 O O . GLN A 1 89 ? 13.038 -1.917 -13.280 1.00 92.75 89 GLN A O 1
ATOM 730 N N . LEU A 1 90 ? 12.828 -1.138 -11.187 1.00 92.31 90 LEU A N 1
ATOM 731 C CA . LEU A 1 90 ? 13.856 -2.016 -10.623 1.00 92.31 90 LEU A CA 1
ATOM 732 C C . LEU A 1 90 ? 13.548 -3.496 -10.890 1.00 92.31 90 LEU A C 1
ATOM 734 O O . LEU A 1 90 ? 14.429 -4.252 -11.298 1.00 92.31 90 LEU A O 1
ATOM 738 N N . LEU A 1 91 ? 12.304 -3.922 -10.661 1.00 91.06 91 LEU A N 1
ATOM 739 C CA . LEU A 1 91 ? 11.891 -5.308 -10.874 1.00 91.06 91 LEU A CA 1
ATOM 740 C C . LEU A 1 91 ? 11.940 -5.711 -12.351 1.00 91.06 91 LEU A C 1
ATOM 742 O O . LEU A 1 91 ? 12.330 -6.840 -12.638 1.00 91.06 91 LEU A O 1
ATOM 746 N N . LEU A 1 92 ? 11.566 -4.811 -13.263 1.00 90.12 92 LEU A N 1
ATOM 747 C CA . LEU A 1 92 ? 11.665 -5.033 -14.704 1.00 90.12 92 LEU A CA 1
ATOM 748 C C . LEU A 1 92 ? 13.126 -5.219 -15.133 1.00 90.12 92 LEU A C 1
ATOM 750 O O . LEU A 1 92 ? 13.443 -6.206 -15.796 1.00 90.12 92 LEU A O 1
ATOM 754 N N . ASP A 1 93 ? 14.014 -4.324 -14.698 1.00 87.88 93 ASP A N 1
ATOM 755 C CA . ASP A 1 93 ? 15.440 -4.380 -15.036 1.00 87.88 93 ASP A CA 1
ATOM 756 C C . ASP A 1 93 ? 16.086 -5.660 -14.485 1.00 87.88 93 ASP A C 1
ATOM 758 O O . ASP A 1 93 ? 16.821 -6.343 -15.186 1.00 87.88 93 ASP A O 1
ATOM 762 N N . THR A 1 94 ? 15.723 -6.064 -13.262 1.00 83.94 94 THR A N 1
ATOM 763 C CA . THR A 1 94 ? 16.249 -7.286 -12.622 1.00 83.94 94 THR A CA 1
ATOM 764 C C . THR A 1 94 ? 15.829 -8.574 -13.342 1.00 83.94 94 THR A C 1
ATOM 766 O O . THR A 1 94 ? 16.498 -9.596 -13.219 1.00 83.94 94 THR A O 1
ATOM 769 N N . VAL A 1 95 ? 14.694 -8.568 -14.046 1.00 79.12 95 VAL A N 1
ATOM 770 C CA . VAL A 1 95 ? 14.216 -9.724 -14.828 1.00 79.12 95 VAL A CA 1
ATOM 771 C C . VAL A 1 95 ? 14.823 -9.741 -16.238 1.00 79.12 95 VAL A C 1
ATOM 773 O O . VAL A 1 95 ? 14.790 -10.777 -16.888 1.00 79.12 95 VAL A O 1
ATOM 776 N N . SER A 1 96 ? 15.409 -8.632 -16.696 1.00 65.88 96 SER A N 1
ATOM 777 C CA . SER A 1 96 ? 15.912 -8.453 -18.067 1.00 65.88 96 SER A CA 1
ATOM 778 C C . SER A 1 96 ? 17.408 -8.795 -18.225 1.00 65.88 96 SER A C 1
ATOM 780 O O . SER A 1 96 ? 18.082 -8.215 -19.067 1.00 65.88 96 SER A O 1
ATOM 782 N N . ASP A 1 97 ? 17.916 -9.736 -17.419 1.00 56.28 97 ASP A N 1
ATOM 783 C CA . ASP A 1 97 ? 19.280 -10.310 -17.437 1.00 56.28 97 ASP A CA 1
ATOM 784 C C . ASP A 1 97 ? 20.481 -9.397 -17.093 1.00 56.28 97 ASP A C 1
ATOM 786 O O . ASP A 1 97 ? 21.603 -9.894 -17.014 1.00 56.28 97 ASP A O 1
ATOM 790 N N . GLU A 1 98 ? 20.279 -8.127 -16.721 1.00 59.59 98 GLU A N 1
ATOM 791 C CA . GLU A 1 98 ? 21.311 -7.322 -16.040 1.00 59.59 98 GLU A CA 1
ATOM 792 C C . GLU A 1 98 ? 20.729 -6.545 -14.843 1.00 59.59 98 GLU A C 1
ATOM 794 O O . GLU A 1 98 ? 19.854 -5.692 -15.018 1.00 59.59 98 GLU A O 1
ATOM 799 N N . PRO A 1 99 ? 21.200 -6.783 -13.600 1.00 61.91 99 PRO A N 1
ATOM 800 C CA . PRO A 1 99 ? 20.804 -5.959 -12.469 1.00 61.91 99 PRO A CA 1
ATOM 801 C C . PRO A 1 99 ? 21.294 -4.523 -12.680 1.00 61.91 99 PRO A C 1
ATOM 803 O O . PRO A 1 99 ? 22.476 -4.220 -12.535 1.00 61.91 99 PRO A O 1
ATOM 806 N N . SER A 1 100 ? 20.365 -3.621 -12.998 1.00 77.50 100 SER A N 1
ATOM 807 C CA . SER A 1 100 ? 20.652 -2.195 -13.143 1.00 77.50 100 SER A CA 1
ATOM 808 C C . SER A 1 100 ? 21.033 -1.589 -11.790 1.00 77.50 100 SER A C 1
ATOM 810 O O . SER A 1 100 ? 20.177 -1.279 -10.953 1.00 77.50 100 SER A O 1
ATOM 812 N N . GLU A 1 101 ? 22.335 -1.385 -11.576 1.00 84.81 101 GLU A N 1
ATOM 813 C CA . GLU A 1 101 ? 22.871 -0.707 -10.389 1.00 84.81 101 GLU A CA 1
ATOM 814 C C . GLU A 1 101 ? 22.277 0.705 -10.237 1.00 84.81 101 GLU A C 1
ATOM 816 O O . GLU A 1 101 ? 22.002 1.160 -9.122 1.00 84.81 101 GLU A O 1
ATOM 821 N N . ALA A 1 102 ? 21.981 1.367 -11.359 1.00 87.19 102 ALA A N 1
ATOM 822 C CA . ALA A 1 102 ? 21.322 2.667 -11.392 1.00 87.19 102 ALA A CA 1
ATOM 823 C C . ALA A 1 102 ? 19.884 2.608 -10.846 1.00 87.19 102 ALA A C 1
ATOM 825 O O . ALA A 1 102 ? 19.507 3.438 -10.012 1.00 87.19 102 ALA A O 1
ATOM 826 N N . SER A 1 103 ? 19.082 1.628 -11.270 1.00 87.50 103 SER A N 1
ATOM 827 C CA . SER A 1 103 ? 17.704 1.462 -10.787 1.00 87.50 103 SER A CA 1
ATOM 828 C C . SER A 1 103 ? 17.663 1.015 -9.332 1.00 87.50 103 SER A C 1
ATOM 830 O O . SER A 1 103 ? 16.843 1.516 -8.559 1.00 87.50 103 SER A O 1
ATOM 832 N N . TYR A 1 104 ? 18.593 0.148 -8.923 1.00 89.69 104 TYR A N 1
ATOM 833 C CA . TYR A 1 104 ? 18.740 -0.248 -7.525 1.00 89.69 104 TYR A CA 1
ATOM 834 C C . TYR A 1 104 ? 19.107 0.946 -6.640 1.00 89.69 104 TYR A C 1
ATOM 836 O O . TYR A 1 104 ? 18.454 1.183 -5.622 1.00 89.69 104 TYR A O 1
ATOM 844 N N . SER A 1 105 ? 20.096 1.743 -7.050 1.00 90.56 105 SER A N 1
ATOM 845 C CA . SER A 1 105 ? 20.528 2.938 -6.319 1.00 90.56 105 SER A CA 1
ATOM 846 C C . SER A 1 105 ? 19.414 3.979 -6.221 1.00 90.56 105 SER A C 1
ATOM 848 O O . SER A 1 105 ? 19.167 4.501 -5.135 1.00 90.56 105 SER A O 1
ATOM 850 N N . ARG A 1 106 ? 18.677 4.219 -7.315 1.00 91.06 106 ARG A N 1
ATOM 851 C CA . ARG A 1 106 ? 17.524 5.134 -7.339 1.00 91.06 106 ARG A CA 1
ATOM 852 C C . ARG A 1 106 ? 16.426 4.690 -6.379 1.00 91.06 106 ARG A C 1
ATOM 854 O O . ARG A 1 106 ? 15.965 5.497 -5.574 1.00 91.06 106 ARG A O 1
ATOM 861 N N . TRP A 1 107 ? 16.019 3.419 -6.449 1.00 92.38 107 TRP A N 1
ATOM 862 C CA . TRP A 1 107 ? 15.017 2.865 -5.539 1.00 92.38 107 TRP A CA 1
ATOM 863 C C . TRP A 1 107 ? 15.480 2.972 -4.090 1.00 92.38 107 TRP A C 1
ATOM 865 O O . TRP A 1 107 ? 14.754 3.509 -3.259 1.00 92.38 107 TRP A O 1
ATOM 875 N N . ARG A 1 108 ? 16.700 2.512 -3.793 1.00 92.12 108 ARG A N 1
ATOM 876 C CA . ARG A 1 108 ? 17.255 2.524 -2.439 1.00 92.12 108 ARG A CA 1
ATOM 877 C C . ARG A 1 108 ? 17.314 3.937 -1.872 1.00 92.12 108 ARG A C 1
ATOM 879 O O . ARG A 1 108 ? 16.868 4.133 -0.745 1.00 92.12 108 ARG A O 1
ATOM 886 N N . GLN A 1 109 ? 17.834 4.898 -2.635 1.00 93.56 109 GLN A N 1
ATOM 887 C CA . GLN A 1 109 ? 17.927 6.291 -2.211 1.00 93.56 109 GLN A CA 1
ATOM 888 C C . GLN A 1 109 ? 16.537 6.844 -1.903 1.00 93.56 109 GLN A C 1
ATOM 890 O O . GLN A 1 109 ? 16.281 7.192 -0.756 1.00 93.56 109 GLN A O 1
ATOM 895 N N . PHE A 1 110 ? 15.621 6.824 -2.877 1.00 94.06 110 PHE A N 1
ATOM 896 C CA . PHE A 1 110 ? 14.257 7.332 -2.708 1.00 94.06 110 PHE A CA 1
ATOM 897 C C . PHE A 1 110 ? 13.526 6.659 -1.537 1.00 94.06 110 PHE A C 1
ATOM 899 O O . PHE A 1 110 ? 12.881 7.312 -0.714 1.00 94.06 110 PHE A O 1
ATOM 906 N N . PHE A 1 111 ? 13.650 5.338 -1.426 1.00 91.50 111 PHE A N 1
ATOM 907 C CA . PHE A 1 111 ? 13.015 4.576 -0.365 1.00 91.50 111 PHE A CA 1
ATOM 908 C C . PHE A 1 111 ? 13.534 4.983 1.018 1.00 91.50 111 PHE A C 1
ATOM 910 O O . PHE A 1 111 ? 12.739 5.185 1.937 1.00 91.50 111 PHE A O 1
ATOM 917 N N . GLN A 1 112 ? 14.853 5.116 1.172 1.00 91.56 112 GLN A N 1
ATOM 918 C CA . GLN A 1 112 ? 15.481 5.439 2.451 1.00 91.56 112 GLN A CA 1
ATOM 919 C C . GLN A 1 112 ? 15.303 6.908 2.846 1.00 91.56 112 GLN A C 1
ATOM 921 O O . GLN A 1 112 ? 15.097 7.180 4.027 1.00 91.56 112 GLN A O 1
ATOM 926 N N . SER A 1 113 ? 15.372 7.841 1.892 1.00 92.50 113 SER A N 1
ATOM 927 C CA . SER A 1 113 ? 15.326 9.279 2.178 1.00 92.50 113 SER A CA 1
ATOM 928 C C . SER A 1 113 ? 13.918 9.863 2.207 1.00 92.50 113 SER A C 1
ATOM 930 O O . SER A 1 113 ? 13.697 10.848 2.906 1.00 92.50 113 SER A O 1
ATOM 932 N N . GLU A 1 114 ? 12.967 9.283 1.471 1.00 93.31 114 GLU A N 1
ATOM 933 C CA . GLU A 1 114 ? 11.636 9.874 1.295 1.00 93.31 114 GLU A CA 1
ATOM 934 C C . GLU A 1 114 ? 10.519 8.930 1.734 1.00 93.31 114 GLU A C 1
ATOM 936 O O . GLU A 1 114 ? 9.770 9.243 2.663 1.00 93.31 114 GLU A O 1
ATOM 941 N N . PHE A 1 115 ? 10.412 7.756 1.103 1.00 92.06 115 PHE A N 1
ATOM 942 C CA . PHE A 1 115 ? 9.227 6.909 1.256 1.00 92.06 115 PHE A CA 1
ATOM 943 C C . PHE A 1 115 ? 9.108 6.282 2.650 1.00 92.06 115 PHE A C 1
ATOM 945 O O . PHE A 1 115 ? 8.087 6.436 3.323 1.00 92.06 115 PHE A O 1
ATOM 952 N N . ALA A 1 116 ? 10.149 5.584 3.114 1.00 89.75 116 ALA A N 1
ATOM 953 C CA . ALA A 1 116 ? 10.121 4.914 4.409 1.00 89.75 116 ALA A CA 1
ATOM 954 C C . ALA A 1 116 ? 9.997 5.901 5.588 1.00 89.75 116 ALA A C 1
ATOM 956 O O . ALA A 1 116 ? 9.199 5.614 6.486 1.00 89.75 116 ALA A O 1
ATOM 957 N N . PRO A 1 117 ? 10.698 7.056 5.610 1.00 90.38 117 PRO A N 1
ATOM 958 C CA . PRO A 1 117 ? 10.475 8.087 6.623 1.00 90.38 117 PRO A CA 1
ATOM 959 C C . PRO A 1 117 ? 9.037 8.619 6.636 1.00 90.38 117 PRO A C 1
ATOM 961 O O . PRO A 1 117 ? 8.415 8.629 7.696 1.00 90.38 117 PRO A O 1
ATOM 964 N N . ALA A 1 118 ? 8.473 8.979 5.474 1.00 90.31 118 ALA A N 1
ATOM 965 C CA . ALA A 1 118 ? 7.100 9.485 5.384 1.00 90.31 118 ALA A CA 1
ATOM 966 C C . ALA A 1 118 ? 6.080 8.462 5.907 1.00 90.31 118 ALA A C 1
ATOM 968 O O . ALA A 1 118 ? 5.192 8.801 6.694 1.00 90.31 118 ALA A O 1
ATOM 969 N N . MET A 1 119 ? 6.256 7.189 5.539 1.00 89.94 119 MET A N 1
ATOM 970 C CA . MET A 1 119 ? 5.420 6.101 6.034 1.00 89.94 119 MET A CA 1
ATOM 971 C C . MET A 1 119 ? 5.553 5.919 7.546 1.00 89.94 119 MET A C 1
ATOM 973 O O . MET A 1 119 ? 4.533 5.871 8.230 1.00 89.94 119 MET A O 1
ATOM 977 N N . ARG A 1 120 ? 6.772 5.888 8.104 1.00 87.62 120 ARG A N 1
ATOM 978 C CA . ARG A 1 120 ? 6.962 5.816 9.566 1.00 87.62 120 ARG A CA 1
ATOM 979 C C . ARG A 1 120 ? 6.264 6.973 10.275 1.00 87.62 120 ARG A C 1
ATOM 981 O O . ARG A 1 120 ? 5.495 6.727 11.198 1.00 87.62 120 ARG A O 1
ATOM 988 N N . SER A 1 121 ? 6.440 8.204 9.797 1.00 86.88 121 SER A N 1
ATOM 989 C CA . SER A 1 121 ? 5.774 9.376 10.371 1.00 86.88 121 SER A CA 1
ATOM 990 C C . SER A 1 121 ? 4.248 9.310 10.256 1.00 86.88 121 SER A C 1
ATOM 992 O O . SER A 1 121 ? 3.546 9.799 11.143 1.00 86.88 121 SER A O 1
ATOM 994 N N . ALA A 1 122 ? 3.699 8.732 9.182 1.00 84.75 122 ALA A N 1
ATOM 995 C CA . ALA A 1 122 ? 2.260 8.494 9.056 1.00 84.75 122 ALA A CA 1
ATOM 996 C C . ALA A 1 122 ? 1.772 7.477 10.101 1.00 84.75 122 ALA A C 1
ATOM 998 O O . ALA A 1 122 ? 0.831 7.772 10.839 1.00 84.75 122 ALA A O 1
ATOM 999 N N . TYR A 1 123 ? 2.460 6.338 10.243 1.00 83.69 123 TYR A N 1
ATOM 1000 C CA . TYR A 1 123 ? 2.158 5.351 11.282 1.00 83.69 123 TYR A CA 1
ATOM 1001 C C . TYR A 1 123 ? 2.244 5.962 12.688 1.00 83.69 123 TYR A C 1
ATOM 1003 O O . TYR A 1 123 ? 1.315 5.825 13.477 1.00 83.69 123 TYR A O 1
ATOM 1011 N N . GLU A 1 124 ? 3.309 6.693 13.008 1.00 81.88 124 GLU A N 1
ATOM 1012 C CA . GLU A 1 124 ? 3.488 7.314 14.325 1.00 81.88 124 GLU A CA 1
ATOM 1013 C C . GLU A 1 124 ? 2.391 8.331 14.660 1.00 81.88 124 GLU A C 1
ATOM 1015 O O . GLU A 1 124 ? 1.953 8.406 15.807 1.00 81.88 124 GLU A O 1
ATOM 1020 N N . ARG A 1 125 ? 1.911 9.103 13.678 1.00 79.12 125 ARG A N 1
ATOM 1021 C CA . ARG A 1 125 ? 0.847 10.094 13.903 1.00 79.12 125 ARG A CA 1
ATOM 1022 C C . ARG A 1 125 ? -0.533 9.459 14.022 1.00 79.12 125 ARG A C 1
ATOM 1024 O O . ARG A 1 125 ? -1.290 9.821 14.923 1.00 79.12 125 ARG A O 1
ATOM 1031 N N . TRP A 1 126 ? -0.862 8.535 13.123 1.00 75.00 126 TRP A N 1
ATOM 1032 C CA . TRP A 1 126 ? -2.203 7.954 13.031 1.00 75.00 126 TRP A CA 1
ATOM 1033 C C . TRP A 1 126 ? -2.410 6.803 14.013 1.00 75.00 126 TRP A C 1
ATOM 1035 O O . TRP A 1 126 ? -3.427 6.732 14.704 1.00 75.00 126 TRP A O 1
ATOM 1045 N N . VAL A 1 127 ? -1.422 5.922 14.122 1.00 71.38 127 VAL A N 1
ATOM 1046 C CA . VAL A 1 127 ? -1.558 4.651 14.838 1.00 71.38 127 VAL A CA 1
ATOM 1047 C C . VAL A 1 127 ? -1.287 4.812 16.330 1.00 71.38 127 VAL A C 1
ATOM 1049 O O . VAL A 1 127 ? -1.911 4.128 17.136 1.00 71.38 127 VAL A O 1
ATOM 1052 N N . LYS A 1 128 ? -0.451 5.779 16.742 1.00 68.44 128 LYS A N 1
ATOM 1053 C CA . LYS A 1 128 ? -0.229 6.079 18.170 1.00 68.44 128 LYS A CA 1
ATOM 1054 C C . LYS A 1 128 ? -1.506 6.520 18.888 1.00 68.44 128 LYS A C 1
ATOM 1056 O O . LYS A 1 128 ? -1.659 6.244 20.073 1.00 68.44 128 LYS A O 1
ATOM 1061 N N . ARG A 1 129 ? -2.406 7.220 18.188 1.00 70.00 129 ARG A N 1
ATOM 1062 C CA . ARG A 1 129 ? -3.692 7.676 18.741 1.00 70.00 129 ARG A CA 1
ATOM 1063 C C . ARG A 1 129 ? -4.742 6.575 18.708 1.00 70.00 129 ARG A C 1
ATOM 1065 O O . ARG A 1 129 ? -5.462 6.397 19.683 1.00 70.00 129 ARG A O 1
ATOM 1072 N N . LYS A 1 130 ? -4.821 5.854 17.587 1.00 75.19 130 LYS A N 1
ATOM 1073 C CA . LYS A 1 130 ? -5.779 4.773 17.382 1.00 75.19 130 LYS A CA 1
ATOM 1074 C C . LYS A 1 130 ? -5.129 3.625 16.610 1.00 75.19 130 LYS A C 1
ATOM 1076 O O . LYS A 1 130 ? -5.013 3.695 15.388 1.00 75.19 130 LYS A O 1
ATOM 1081 N N . PRO A 1 131 ? -4.722 2.553 17.300 1.00 74.44 131 PRO A N 1
ATOM 1082 C CA . PRO A 1 131 ? -3.977 1.476 16.661 1.00 74.44 131 PRO A CA 1
ATOM 1083 C C . PRO A 1 131 ? -4.733 0.742 15.546 1.00 74.44 131 PRO A C 1
ATOM 1085 O O . PRO A 1 131 ? -4.127 0.353 14.550 1.00 74.44 131 PRO A O 1
ATOM 1088 N N . SER A 1 132 ? -6.062 0.628 15.654 1.00 74.88 132 SER A N 1
ATOM 1089 C CA . SER A 1 132 ? -6.917 0.065 14.599 1.00 74.88 132 SER A CA 1
ATOM 1090 C C . SER A 1 132 ? -6.841 0.841 13.278 1.00 74.88 132 SER A C 1
ATOM 1092 O O . SER A 1 132 ? -7.026 0.252 12.213 1.00 74.88 132 SER A O 1
ATOM 1094 N N . SER A 1 133 ? -6.471 2.128 13.302 1.00 79.31 133 SER A N 1
ATOM 1095 C CA . SER A 1 133 ? -6.289 2.949 12.097 1.00 79.31 133 SER A CA 1
ATOM 1096 C C . SER A 1 133 ? -5.112 2.509 11.221 1.00 79.31 133 SER A C 1
ATOM 1098 O O . SER A 1 133 ? -5.062 2.892 10.054 1.00 79.31 133 SER A O 1
ATOM 1100 N N . ALA A 1 134 ? -4.193 1.676 11.726 1.00 79.88 134 ALA A N 1
ATOM 1101 C CA . ALA A 1 134 ? -3.136 1.077 10.906 1.00 79.88 134 ALA A CA 1
ATOM 1102 C C . ALA A 1 134 ? -3.711 0.271 9.732 1.00 79.88 134 ALA A C 1
ATOM 1104 O O . ALA A 1 134 ? -3.172 0.326 8.630 1.00 79.88 134 ALA A O 1
ATOM 1105 N N . LEU A 1 135 ? -4.841 -0.415 9.940 1.00 78.62 135 LEU A N 1
ATOM 1106 C CA . LEU A 1 135 ? -5.521 -1.159 8.880 1.00 78.62 135 LEU A CA 1
ATOM 1107 C C . LEU A 1 135 ? -5.975 -0.223 7.749 1.00 78.62 135 LEU A C 1
ATOM 1109 O O . LEU A 1 135 ? -5.734 -0.503 6.577 1.00 78.62 135 LEU A O 1
ATOM 1113 N N . VAL A 1 136 ? -6.577 0.917 8.097 1.00 81.44 136 VAL A N 1
ATOM 1114 C CA . VAL A 1 136 ? -7.037 1.925 7.127 1.00 81.44 136 VAL A CA 1
ATOM 1115 C C . VAL A 1 136 ? -5.854 2.571 6.403 1.00 81.44 136 VAL A C 1
ATOM 1117 O O . VAL A 1 136 ? -5.903 2.729 5.181 1.00 81.44 136 VAL A O 1
ATOM 1120 N N . LEU A 1 137 ? -4.774 2.890 7.123 1.00 84.88 137 LEU A N 1
ATOM 1121 C CA . LEU A 1 137 ? -3.552 3.448 6.541 1.00 84.88 137 LEU A CA 1
ATOM 1122 C C . LEU A 1 137 ? -2.929 2.491 5.516 1.00 84.88 137 LEU A C 1
ATOM 1124 O O . LEU A 1 137 ? -2.602 2.910 4.406 1.00 84.88 137 LEU A O 1
ATOM 1128 N N . GLU A 1 138 ? -2.794 1.207 5.851 1.00 85.31 138 GLU A N 1
ATOM 1129 C CA . GLU A 1 138 ? -2.216 0.211 4.943 1.00 85.31 138 GLU A CA 1
ATOM 1130 C C . GLU A 1 138 ? -3.086 -0.042 3.719 1.00 85.31 138 GLU A C 1
ATOM 1132 O O . GLU A 1 138 ? -2.571 -0.089 2.600 1.00 85.31 138 GLU A O 1
ATOM 1137 N N . ILE A 1 139 ? -4.403 -0.161 3.907 1.00 81.75 139 ILE A N 1
ATOM 1138 C CA . ILE A 1 139 ? -5.343 -0.295 2.792 1.00 81.75 139 ILE A CA 1
ATOM 1139 C C . ILE A 1 139 ? -5.212 0.914 1.857 1.00 81.75 139 ILE A C 1
ATOM 1141 O O . ILE A 1 139 ? -5.089 0.738 0.645 1.00 81.75 139 ILE A O 1
ATOM 1145 N N . THR A 1 140 ? -5.185 2.130 2.409 1.00 84.50 140 THR A N 1
ATOM 1146 C CA . THR A 1 140 ? -5.041 3.371 1.633 1.00 84.50 140 THR A CA 1
ATOM 1147 C C . THR A 1 140 ? -3.722 3.384 0.864 1.00 84.50 140 THR A C 1
ATOM 1149 O O . THR A 1 140 ? -3.717 3.534 -0.356 1.00 84.50 140 THR A O 1
ATOM 1152 N N . SER A 1 141 ? -2.609 3.130 1.551 1.00 89.19 141 SER A N 1
ATOM 1153 C CA . SER A 1 141 ? -1.263 3.131 0.966 1.00 89.19 141 SER A CA 1
ATOM 1154 C C . SER A 1 141 ? -1.149 2.133 -0.188 1.00 89.19 141 SER A C 1
ATOM 1156 O O . SER A 1 141 ? -0.649 2.448 -1.266 1.00 89.19 141 SER A O 1
ATOM 1158 N N . ARG A 1 142 ? -1.686 0.923 -0.010 1.00 86.25 142 ARG A N 1
ATOM 1159 C CA . ARG A 1 142 ? -1.663 -0.118 -1.045 1.00 86.25 142 ARG A CA 1
ATOM 1160 C C . ARG A 1 142 ? -2.528 0.220 -2.248 1.00 86.25 142 ARG A C 1
ATOM 1162 O O . ARG A 1 142 ? -2.169 -0.162 -3.358 1.00 86.25 142 ARG A O 1
ATOM 1169 N N . LYS A 1 143 ? -3.623 0.958 -2.064 1.00 82.69 143 LYS A N 1
ATOM 1170 C CA . LYS A 1 143 ? -4.418 1.458 -3.191 1.00 82.69 143 LYS A CA 1
ATOM 1171 C C . LYS A 1 143 ? -3.695 2.529 -3.987 1.00 82.69 143 LYS A C 1
ATOM 1173 O O . LYS A 1 143 ? -3.712 2.450 -5.208 1.00 82.69 143 LYS A O 1
ATOM 1178 N N . LEU A 1 144 ? -3.013 3.457 -3.320 1.00 87.69 144 LEU A N 1
ATOM 1179 C CA . LEU A 1 144 ? -2.186 4.460 -3.998 1.00 87.69 144 LEU A CA 1
ATOM 1180 C C . LEU A 1 144 ? -1.031 3.797 -4.767 1.00 87.69 144 LEU A C 1
ATOM 1182 O O . LEU A 1 144 ? -0.759 4.152 -5.909 1.00 87.69 144 LEU A O 1
ATOM 1186 N N . LEU A 1 145 ? -0.395 2.774 -4.185 1.00 89.94 145 LEU A N 1
ATOM 1187 C CA . LEU A 1 145 ? 0.631 1.977 -4.870 1.00 89.94 145 LEU A CA 1
ATOM 1188 C C . LEU A 1 145 ? 0.063 1.219 -6.075 1.00 89.94 145 LEU A C 1
ATOM 1190 O O . LEU A 1 145 ? 0.703 1.171 -7.121 1.00 89.94 145 LEU A O 1
ATOM 1194 N N . ALA A 1 146 ? -1.136 0.643 -5.953 1.00 86.38 146 ALA A N 1
ATOM 1195 C CA . ALA A 1 146 ? -1.809 -0.027 -7.061 1.00 86.38 146 ALA A CA 1
ATOM 1196 C C . ALA A 1 146 ? -2.196 0.957 -8.178 1.00 86.38 146 ALA A C 1
ATOM 1198 O O . ALA A 1 146 ? -2.060 0.625 -9.354 1.00 86.38 146 ALA A O 1
ATOM 1199 N N . GLU A 1 147 ? -2.634 2.169 -7.832 1.00 87.69 147 GLU A N 1
ATOM 1200 C CA . GLU A 1 147 ? -2.914 3.240 -8.792 1.00 87.69 147 GLU A CA 1
ATOM 1201 C C . GLU A 1 147 ? -1.641 3.673 -9.538 1.00 87.69 147 GLU A C 1
ATOM 1203 O O . GLU A 1 147 ? -1.622 3.731 -10.774 1.00 87.69 147 GLU A O 1
ATOM 1208 N N . GLY A 1 148 ? -0.550 3.900 -8.801 1.00 90.31 148 GLY A N 1
ATOM 1209 C CA . GLY A 1 148 ? 0.766 4.181 -9.371 1.00 90.31 148 GLY A CA 1
ATOM 1210 C C . GLY A 1 148 ? 1.245 3.057 -10.291 1.00 90.31 148 GLY A C 1
ATOM 1211 O O . GLY A 1 148 ? 1.675 3.315 -11.414 1.00 90.31 148 GLY A O 1
ATOM 1212 N N . ALA A 1 149 ? 1.077 1.801 -9.871 1.00 89.94 149 ALA A N 1
ATOM 1213 C CA . ALA A 1 149 ? 1.430 0.631 -10.667 1.00 89.94 149 ALA A CA 1
ATOM 1214 C C . ALA A 1 149 ? 0.617 0.532 -11.963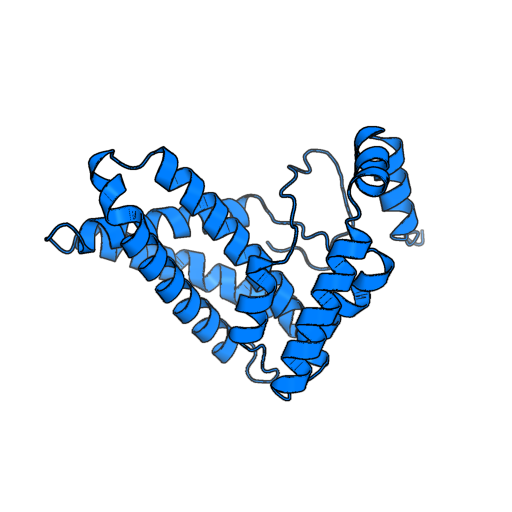 1.00 89.94 149 ALA A C 1
ATOM 1216 O O . ALA A 1 149 ? 1.173 0.255 -13.023 1.00 89.94 149 ALA A O 1
ATOM 1217 N N . GLN A 1 150 ? -0.695 0.782 -11.908 1.00 90.50 150 GLN A N 1
ATOM 1218 C CA . GLN A 1 150 ? -1.540 0.820 -13.104 1.00 90.50 150 GLN A CA 1
ATOM 1219 C C . GLN A 1 150 ? -1.103 1.920 -14.071 1.00 90.50 150 GLN A C 1
ATOM 1221 O O . GLN A 1 150 ? -1.067 1.688 -15.278 1.00 90.50 150 GLN A O 1
ATOM 1226 N N . THR A 1 151 ? -0.764 3.101 -13.550 1.00 91.62 151 THR A N 1
ATOM 1227 C CA . THR A 1 151 ? -0.275 4.227 -14.356 1.00 91.62 151 THR A CA 1
ATOM 1228 C C . THR A 1 151 ? 1.035 3.870 -15.051 1.00 91.62 151 THR A C 1
ATOM 1230 O O . THR A 1 151 ? 1.149 4.057 -16.260 1.00 91.62 151 THR A O 1
ATOM 1233 N N . TRP A 1 152 ? 1.976 3.273 -14.318 1.00 94.06 152 TRP A N 1
ATOM 1234 C CA . TRP A 1 152 ? 3.248 2.813 -14.866 1.00 94.06 152 TRP A CA 1
ATOM 1235 C C . TRP A 1 152 ? 3.053 1.738 -15.944 1.00 94.06 152 TRP A C 1
ATOM 1237 O O . TRP A 1 152 ? 3.586 1.868 -17.040 1.00 94.06 152 TRP A O 1
ATOM 1247 N N . TRP A 1 153 ? 2.203 0.730 -15.707 1.00 91.62 153 TRP A N 1
ATOM 1248 C CA . TRP A 1 153 ? 1.931 -0.332 -16.688 1.00 91.62 153 TRP A CA 1
ATOM 1249 C C . TRP A 1 153 ? 1.321 0.173 -17.999 1.00 91.62 153 TRP A C 1
ATOM 1251 O O . TRP A 1 153 ? 1.548 -0.440 -19.038 1.00 91.62 153 TRP A O 1
ATOM 1261 N N . ARG A 1 154 ? 0.559 1.275 -17.980 1.00 92.62 154 ARG A N 1
ATOM 1262 C CA . ARG A 1 154 ? 0.040 1.906 -19.210 1.00 92.62 154 ARG A CA 1
ATOM 1263 C C . ARG A 1 154 ? 1.140 2.549 -20.058 1.00 92.62 154 ARG A C 1
ATOM 1265 O O . ARG A 1 154 ? 0.927 2.757 -21.245 1.00 92.62 154 ARG A O 1
ATOM 1272 N N . GLN A 1 155 ? 2.267 2.892 -19.442 1.00 92.75 155 GLN A N 1
ATOM 1273 C CA . GLN A 1 155 ? 3.410 3.560 -20.070 1.00 92.75 155 GLN A CA 1
ATOM 1274 C C . GLN A 1 155 ? 4.593 2.606 -20.288 1.00 92.75 155 GLN A C 1
ATOM 1276 O O . GLN A 1 155 ? 5.581 2.986 -20.913 1.00 92.75 155 GLN A O 1
ATOM 1281 N N . ALA A 1 156 ? 4.507 1.382 -19.762 1.00 89.62 156 ALA A N 1
ATOM 1282 C CA . ALA A 1 156 ? 5.576 0.404 -19.835 1.00 89.62 156 ALA A CA 1
ATOM 1283 C C . ALA A 1 156 ? 5.861 -0.001 -21.294 1.00 89.62 156 ALA A C 1
ATOM 1285 O O . ALA A 1 156 ? 4.937 -0.067 -22.112 1.00 89.62 156 ALA A O 1
ATOM 1286 N N . PRO A 1 157 ? 7.123 -0.320 -21.630 1.00 88.00 157 PRO A N 1
ATOM 1287 C CA . PRO A 1 157 ? 7.470 -0.820 -22.953 1.00 88.00 157 PRO A CA 1
ATOM 1288 C C . PRO A 1 157 ? 6.659 -2.068 -23.321 1.00 88.00 157 PRO A C 1
ATOM 1290 O O . PRO A 1 157 ? 6.433 -2.938 -22.482 1.00 88.00 157 PRO A O 1
ATOM 1293 N N . GLY A 1 158 ? 6.278 -2.209 -24.595 1.00 87.88 158 GLY A N 1
ATOM 1294 C CA . GLY A 1 158 ? 5.467 -3.348 -25.051 1.00 87.88 158 GLY A CA 1
ATOM 1295 C C . GLY A 1 158 ? 6.105 -4.716 -24.773 1.00 87.88 158 GLY A C 1
ATOM 1296 O O . GLY A 1 158 ? 5.397 -5.677 -24.476 1.00 87.88 158 GLY A O 1
ATOM 1297 N N . TRP A 1 159 ? 7.440 -4.793 -24.775 1.00 88.25 159 TRP A N 1
ATOM 1298 C CA . TRP A 1 159 ? 8.182 -6.014 -24.447 1.00 88.25 159 TRP A CA 1
ATOM 1299 C C . TRP A 1 159 ? 8.047 -6.438 -22.976 1.00 88.25 159 TRP A C 1
ATOM 1301 O O . TRP A 1 159 ? 8.298 -7.596 -22.664 1.00 88.25 159 TRP A O 1
ATOM 1311 N N . ALA A 1 160 ? 7.616 -5.546 -22.077 1.00 88.75 160 ALA A N 1
ATOM 1312 C CA . ALA A 1 160 ? 7.389 -5.859 -20.667 1.00 88.75 160 ALA A CA 1
ATOM 1313 C C . ALA A 1 160 ? 6.053 -6.587 -20.424 1.00 88.75 160 ALA A C 1
ATOM 1315 O O . ALA A 1 160 ? 5.843 -7.145 -19.346 1.00 88.75 160 ALA A O 1
ATOM 1316 N N . ALA A 1 161 ? 5.137 -6.602 -21.403 1.00 88.88 161 ALA A N 1
ATOM 1317 C CA . ALA A 1 161 ? 3.812 -7.205 -21.252 1.00 88.88 161 ALA A CA 1
ATOM 1318 C C . ALA A 1 161 ? 3.841 -8.700 -20.859 1.00 88.88 161 ALA A C 1
ATOM 1320 O O . ALA A 1 161 ? 3.096 -9.063 -19.943 1.00 88.88 161 ALA A O 1
ATOM 1321 N N . PRO A 1 162 ? 4.706 -9.561 -21.439 1.00 89.25 162 PRO A N 1
ATOM 1322 C CA . PRO A 1 162 ? 4.831 -10.961 -21.025 1.00 89.25 162 PRO A CA 1
ATOM 1323 C C . PRO A 1 162 ? 5.346 -11.135 -19.588 1.00 89.25 162 PRO A C 1
ATOM 1325 O O . PRO A 1 162 ? 5.058 -12.139 -18.947 1.00 89.25 162 PRO A O 1
ATOM 1328 N N . LEU A 1 163 ? 6.079 -10.152 -19.056 1.00 88.19 163 LEU A N 1
ATOM 1329 C CA . LEU A 1 163 ? 6.666 -10.193 -17.710 1.00 88.19 163 LEU A CA 1
ATOM 1330 C C . LEU A 1 163 ? 5.713 -9.670 -16.626 1.00 88.19 163 LEU A C 1
ATOM 1332 O O . LEU A 1 163 ? 6.027 -9.711 -15.434 1.00 88.19 163 LEU A O 1
ATOM 1336 N N . ARG A 1 164 ? 4.543 -9.158 -17.022 1.00 86.94 164 ARG A N 1
ATOM 1337 C CA . ARG A 1 164 ? 3.637 -8.414 -16.146 1.00 86.94 164 ARG A CA 1
ATOM 1338 C C . ARG A 1 164 ? 3.189 -9.193 -14.922 1.00 86.94 164 ARG A C 1
ATOM 1340 O O . ARG A 1 164 ? 3.160 -8.626 -13.828 1.00 86.94 164 ARG A O 1
ATOM 1347 N N . GLU A 1 165 ? 2.825 -10.458 -15.091 1.00 84.31 165 GLU A N 1
ATOM 1348 C CA . GLU A 1 165 ? 2.357 -11.296 -13.987 1.00 84.31 165 GLU A CA 1
ATOM 1349 C C . GLU A 1 165 ? 3.462 -11.503 -12.946 1.00 84.31 165 GLU A C 1
ATOM 1351 O O . GLU A 1 165 ? 3.267 -11.218 -11.762 1.00 84.31 165 GLU A O 1
ATOM 1356 N N . GLU A 1 166 ? 4.654 -11.896 -13.397 1.00 85.88 166 GLU A N 1
ATOM 1357 C CA . GLU A 1 166 ? 5.802 -12.139 -12.527 1.00 85.88 166 GLU A CA 1
ATOM 1358 C C . GLU A 1 166 ? 6.249 -10.866 -11.797 1.00 85.88 166 GLU A C 1
ATOM 1360 O O . GLU A 1 166 ? 6.460 -10.881 -10.581 1.00 85.88 166 GLU A O 1
ATOM 1365 N N . ILE A 1 167 ? 6.326 -9.735 -12.504 1.00 87.06 167 ILE A N 1
ATOM 1366 C CA . ILE A 1 167 ? 6.685 -8.443 -11.907 1.00 87.06 167 ILE A CA 1
ATOM 1367 C C . ILE A 1 167 ? 5.626 -8.004 -10.893 1.00 87.06 167 ILE A C 1
ATOM 1369 O O . ILE A 1 167 ? 5.976 -7.581 -9.794 1.00 87.06 167 ILE A O 1
ATOM 1373 N N . THR A 1 168 ? 4.335 -8.158 -11.201 1.00 85.25 168 THR A N 1
ATOM 1374 C CA . THR A 1 168 ? 3.244 -7.811 -10.271 1.00 85.25 168 THR A CA 1
ATOM 1375 C C . THR A 1 168 ? 3.279 -8.682 -9.012 1.00 85.25 168 THR A C 1
ATOM 1377 O O . THR A 1 168 ? 3.057 -8.192 -7.898 1.00 85.25 168 THR A O 1
ATOM 1380 N N . ARG A 1 169 ? 3.613 -9.968 -9.158 1.00 82.19 169 ARG A N 1
ATOM 1381 C CA . ARG A 1 169 ? 3.787 -10.899 -8.039 1.00 82.19 169 ARG A CA 1
ATOM 1382 C C . ARG A 1 169 ? 4.970 -10.496 -7.156 1.00 82.19 169 ARG A C 1
ATOM 1384 O O . ARG A 1 169 ? 4.816 -10.426 -5.935 1.00 82.19 169 ARG A O 1
ATOM 1391 N N . ARG A 1 170 ? 6.128 -10.181 -7.753 1.00 84.88 170 ARG A N 1
ATOM 1392 C CA . ARG A 1 170 ? 7.311 -9.688 -7.023 1.00 84.88 170 ARG A CA 1
ATOM 1393 C C . ARG A 1 170 ? 7.030 -8.360 -6.329 1.00 84.88 170 ARG A C 1
ATOM 1395 O O . ARG A 1 170 ? 7.287 -8.251 -5.137 1.00 84.88 170 ARG A O 1
ATOM 1402 N N . PHE A 1 171 ? 6.415 -7.409 -7.027 1.00 87.88 171 PHE A N 1
ATOM 1403 C CA . PHE A 1 171 ? 5.990 -6.119 -6.482 1.00 87.88 171 PHE A CA 1
ATOM 1404 C C . PHE A 1 171 ? 5.128 -6.293 -5.228 1.00 87.88 171 PHE A C 1
ATOM 1406 O O . PHE A 1 171 ? 5.425 -5.731 -4.176 1.00 87.88 171 PHE A O 1
ATOM 1413 N N . SER A 1 172 ? 4.112 -7.156 -5.301 1.00 81.56 172 SER A N 1
ATOM 1414 C CA . SER A 1 172 ? 3.240 -7.457 -4.160 1.00 81.56 172 SER A CA 1
ATOM 1415 C C . SER A 1 172 ? 4.009 -8.044 -2.970 1.00 81.56 172 SER A C 1
ATOM 1417 O O . SER A 1 172 ? 3.727 -7.699 -1.821 1.00 81.56 172 SER A O 1
ATOM 1419 N N . ARG A 1 173 ? 4.994 -8.913 -3.230 1.00 82.81 173 ARG A N 1
ATOM 1420 C CA . ARG A 1 173 ? 5.845 -9.517 -2.195 1.00 82.81 173 ARG A CA 1
ATOM 1421 C C . ARG A 1 173 ? 6.737 -8.480 -1.508 1.00 82.81 173 ARG A C 1
ATOM 1423 O O . ARG A 1 173 ? 6.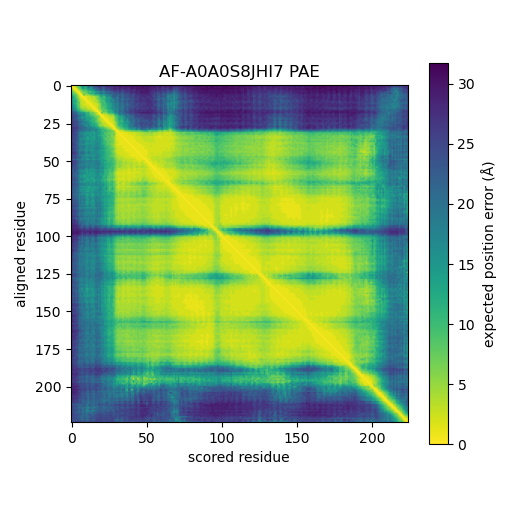777 -8.464 -0.280 1.00 82.81 173 ARG A O 1
ATOM 1430 N N . GLU A 1 174 ? 7.394 -7.610 -2.273 1.00 84.69 174 GLU A N 1
ATOM 1431 C CA . GLU A 1 174 ? 8.239 -6.535 -1.732 1.00 84.69 174 GLU A CA 1
ATOM 1432 C C . GLU A 1 174 ? 7.424 -5.573 -0.857 1.00 84.69 174 GLU A C 1
ATOM 1434 O O . GLU A 1 174 ? 7.804 -5.274 0.276 1.00 84.69 174 GLU A O 1
ATOM 1439 N N . LEU A 1 175 ? 6.240 -5.161 -1.329 1.00 85.12 175 LEU A N 1
ATOM 1440 C CA . LEU A 1 175 ? 5.339 -4.313 -0.548 1.00 85.12 175 LEU A CA 1
ATOM 1441 C C . LEU A 1 175 ? 4.890 -4.986 0.753 1.00 85.12 175 LEU A C 1
ATOM 1443 O O . LEU A 1 175 ? 4.847 -4.334 1.795 1.00 85.12 175 LEU A O 1
ATOM 1447 N N . ASN A 1 176 ? 4.581 -6.285 0.726 1.00 81.00 176 ASN A N 1
ATOM 1448 C CA . ASN A 1 176 ? 4.233 -7.023 1.941 1.00 81.00 176 ASN A CA 1
ATOM 1449 C C . ASN A 1 176 ? 5.380 -7.018 2.958 1.00 81.00 176 ASN A C 1
ATOM 1451 O O . ASN A 1 176 ? 5.141 -6.725 4.129 1.00 81.00 176 ASN A O 1
ATOM 1455 N N . GLY A 1 177 ? 6.613 -7.285 2.514 1.00 80.56 177 GLY A N 1
ATOM 1456 C CA . GLY A 1 177 ? 7.794 -7.230 3.379 1.00 80.56 177 GLY A CA 1
ATOM 1457 C C . GLY A 1 177 ? 7.997 -5.845 3.997 1.00 80.56 177 GLY A C 1
ATOM 1458 O O . GLY A 1 177 ? 8.254 -5.725 5.196 1.00 80.56 177 GLY A O 1
ATOM 1459 N N . PHE A 1 178 ? 7.794 -4.792 3.204 1.00 83.50 178 PHE A N 1
ATOM 1460 C CA . PHE A 1 178 ? 7.888 -3.408 3.653 1.00 83.50 178 PHE A CA 1
ATOM 1461 C C . PHE A 1 178 ? 6.883 -3.051 4.756 1.00 83.50 178 PHE A C 1
ATOM 1463 O O . PHE A 1 178 ? 7.282 -2.602 5.835 1.00 83.50 178 PHE A O 1
ATOM 1470 N N . PHE A 1 179 ? 5.586 -3.241 4.493 1.00 82.62 179 PHE A N 1
ATOM 1471 C CA . PHE A 1 179 ? 4.537 -2.884 5.451 1.00 82.62 179 PHE A CA 1
ATOM 1472 C C . PHE A 1 179 ? 4.670 -3.696 6.737 1.00 82.62 179 PHE A C 1
ATOM 1474 O O . PHE A 1 179 ? 4.557 -3.136 7.828 1.00 82.62 179 PHE A O 1
ATOM 1481 N N . HIS A 1 180 ? 5.010 -4.984 6.617 1.00 81.94 180 HIS A N 1
ATOM 1482 C CA . HIS A 1 180 ? 5.309 -5.825 7.768 1.00 81.94 180 HIS A CA 1
ATOM 1483 C C . HIS A 1 180 ? 6.441 -5.233 8.619 1.00 81.94 180 HIS A C 1
ATOM 1485 O O . HIS A 1 180 ? 6.289 -5.091 9.831 1.00 81.94 180 HIS A O 1
ATOM 1491 N N . HIS A 1 181 ? 7.560 -4.841 8.001 1.00 81.81 181 HIS A N 1
ATOM 1492 C CA . HIS A 1 181 ? 8.704 -4.283 8.721 1.00 81.81 181 HIS A CA 1
ATOM 1493 C C . HIS A 1 181 ? 8.366 -2.969 9.444 1.00 81.81 181 HIS A C 1
ATOM 1495 O O . HIS A 1 181 ? 8.647 -2.840 10.638 1.00 81.81 181 HIS A O 1
ATOM 1501 N N . ILE A 1 182 ? 7.730 -2.005 8.760 1.00 78.81 182 ILE A N 1
ATOM 1502 C CA . ILE A 1 182 ? 7.338 -0.735 9.395 1.00 78.81 182 ILE A CA 1
ATOM 1503 C C . ILE A 1 182 ? 6.378 -0.996 10.549 1.00 78.81 182 ILE A C 1
ATOM 1505 O O . ILE A 1 182 ? 6.597 -0.502 11.658 1.00 78.81 182 ILE A O 1
ATOM 1509 N N . ARG A 1 183 ? 5.341 -1.800 10.320 1.00 78.38 183 ARG A N 1
ATOM 1510 C CA . ARG A 1 183 ? 4.344 -2.085 11.343 1.00 78.38 183 ARG A CA 1
ATOM 1511 C C . ARG A 1 183 ? 4.962 -2.763 12.559 1.00 78.38 183 ARG A C 1
ATOM 1513 O O . ARG A 1 183 ? 4.699 -2.318 13.670 1.00 78.38 183 ARG A O 1
ATOM 1520 N N . SER A 1 184 ? 5.796 -3.783 12.374 1.00 74.75 184 SER A N 1
ATOM 1521 C CA . SER A 1 184 ? 6.475 -4.459 13.486 1.00 74.75 184 SER A CA 1
ATOM 1522 C C . SER A 1 184 ? 7.353 -3.497 14.295 1.00 74.75 184 SER A C 1
ATOM 1524 O O . SER A 1 184 ? 7.465 -3.655 15.508 1.00 74.75 184 SER A O 1
ATOM 1526 N N . SER A 1 185 ? 7.908 -2.454 13.663 1.00 73.50 185 SER A N 1
ATOM 1527 C CA . SER A 1 185 ? 8.678 -1.421 14.368 1.00 73.50 185 SER A CA 1
ATOM 1528 C C . SER A 1 185 ? 7.823 -0.391 15.124 1.00 73.50 185 SER A C 1
ATOM 1530 O O . SER A 1 185 ? 8.198 0.009 16.223 1.00 73.50 185 SER A O 1
ATOM 1532 N N . VAL A 1 186 ? 6.670 0.029 14.583 1.00 68.81 186 VAL A N 1
ATOM 1533 C CA . VAL A 1 186 ? 5.862 1.134 15.151 1.00 68.81 186 VAL A CA 1
ATOM 1534 C C . VAL A 1 186 ? 4.679 0.638 15.997 1.00 68.81 186 VAL A C 1
ATOM 1536 O O . VAL A 1 186 ? 4.273 1.282 16.962 1.00 68.81 186 VAL A O 1
ATOM 1539 N N . CYS A 1 187 ? 4.128 -0.528 15.666 1.00 62.22 187 CYS A N 1
ATOM 1540 C CA . CYS A 1 187 ? 2.889 -1.072 16.226 1.00 62.22 187 CYS A CA 1
ATOM 1541 C C . CYS A 1 187 ? 3.136 -2.261 17.161 1.00 62.22 187 CYS A C 1
ATOM 1543 O O . CYS A 1 187 ? 2.225 -3.052 17.373 1.00 62.22 187 CYS A O 1
ATOM 1545 N N . ALA A 1 188 ? 4.334 -2.400 17.740 1.00 59.88 188 ALA A N 1
ATOM 1546 C CA . ALA A 1 188 ? 4.740 -3.560 18.546 1.00 59.88 188 ALA A CA 1
ATOM 1547 C C . ALA A 1 188 ? 3.751 -3.961 19.669 1.00 59.88 188 ALA A C 1
ATOM 1549 O O . ALA A 1 188 ? 3.779 -5.094 20.140 1.00 59.88 188 ALA A O 1
ATOM 1550 N N . LYS A 1 189 ? 2.861 -3.050 20.092 1.00 54.03 189 LYS A N 1
ATOM 1551 C CA . LYS A 1 189 ? 1.828 -3.280 21.116 1.00 54.03 189 LYS A CA 1
ATOM 1552 C C . LYS A 1 189 ? 0.460 -3.733 20.579 1.00 54.03 189 LYS A C 1
ATOM 1554 O O . LYS A 1 189 ? -0.381 -4.107 21.388 1.00 54.03 189 LYS A O 1
ATOM 1559 N N . LEU A 1 190 ? 0.219 -3.712 19.264 1.00 55.25 190 LEU A N 1
ATOM 1560 C CA . LEU A 1 190 ? -1.025 -4.180 18.643 1.00 55.25 190 LEU A CA 1
ATOM 1561 C C . LEU A 1 190 ? -0.753 -4.988 17.366 1.00 55.25 190 LEU A C 1
ATOM 1563 O O . LEU A 1 190 ? -0.295 -4.433 16.365 1.00 55.25 190 LEU A O 1
ATOM 1567 N N . PRO A 1 191 ? -1.063 -6.297 17.364 1.00 56.16 191 PRO A N 1
ATOM 1568 C CA . PRO A 1 191 ? -0.864 -7.138 16.197 1.00 56.16 191 PRO A CA 1
ATOM 1569 C C . PRO A 1 191 ? -1.940 -6.829 15.147 1.00 56.16 191 PRO A C 1
ATOM 1571 O O . PRO A 1 191 ? -3.039 -7.388 15.170 1.00 56.16 191 PRO A O 1
ATOM 1574 N N . VAL A 1 192 ? -1.633 -5.948 14.192 1.00 59.44 192 VAL A N 1
ATOM 1575 C CA . VAL A 1 192 ? -2.344 -5.958 12.904 1.00 59.44 192 VAL A CA 1
ATOM 1576 C C . VAL A 1 192 ? -1.710 -7.056 12.059 1.00 59.44 192 VAL A C 1
ATOM 1578 O O . VAL A 1 192 ? -0.496 -7.097 11.863 1.00 59.44 192 VAL A O 1
ATOM 1581 N N . ASN A 1 193 ? -2.531 -8.017 11.646 1.00 64.06 193 ASN A N 1
ATOM 1582 C CA . ASN A 1 193 ? -2.079 -9.225 10.968 1.00 64.06 193 ASN A CA 1
ATOM 1583 C C . ASN A 1 193 ? -2.057 -9.002 9.447 1.00 64.06 193 ASN A C 1
ATOM 1585 O O . ASN A 1 193 ? -3.049 -8.538 8.889 1.00 64.06 193 ASN A O 1
ATOM 1589 N N . ASP A 1 194 ? -0.971 -9.382 8.765 1.00 62.91 194 ASP A N 1
ATOM 1590 C CA . ASP A 1 194 ? -0.859 -9.266 7.300 1.00 62.91 194 ASP A CA 1
ATOM 1591 C C . ASP A 1 194 ? -2.002 -9.956 6.554 1.00 62.91 194 ASP A C 1
ATOM 1593 O O . ASP A 1 194 ? -2.458 -9.472 5.521 1.00 62.91 194 ASP A O 1
ATOM 1597 N N . ALA A 1 195 ? -2.511 -11.062 7.094 1.00 62.31 195 ALA A N 1
ATOM 1598 C CA . ALA A 1 195 ? -3.618 -11.788 6.498 1.00 62.31 195 ALA A CA 1
ATOM 1599 C C . ALA A 1 195 ? -4.959 -11.045 6.654 1.00 62.31 195 ALA A C 1
ATOM 1601 O O . ALA A 1 195 ? -5.798 -11.127 5.764 1.00 62.31 195 ALA A O 1
ATOM 1602 N N . LEU A 1 196 ? -5.133 -10.254 7.723 1.00 61.75 196 LEU A N 1
ATOM 1603 C CA . LEU A 1 196 ? -6.292 -9.366 7.894 1.00 61.75 196 LEU A CA 1
ATOM 1604 C C . LEU A 1 196 ? -6.258 -8.221 6.871 1.00 61.75 196 LEU A C 1
ATOM 1606 O O . LEU A 1 196 ? -7.284 -7.853 6.303 1.00 61.75 196 LEU A O 1
ATOM 1610 N N . ILE A 1 197 ? -5.066 -7.690 6.602 1.00 62.94 197 ILE A N 1
ATOM 1611 C CA . ILE A 1 197 ? -4.837 -6.644 5.601 1.00 62.94 197 ILE A CA 1
ATOM 1612 C C . ILE A 1 197 ? -5.069 -7.188 4.188 1.00 62.94 197 ILE A C 1
ATOM 1614 O O . ILE A 1 197 ? -5.843 -6.597 3.439 1.00 62.94 197 ILE A O 1
ATOM 1618 N N . ALA A 1 198 ? -4.475 -8.333 3.838 1.00 59.38 198 ALA A N 1
ATOM 1619 C CA . ALA A 1 198 ? -4.679 -9.006 2.552 1.00 59.38 198 ALA A CA 1
ATOM 1620 C C . ALA A 1 198 ? -6.165 -9.289 2.278 1.00 59.38 198 ALA A C 1
ATOM 1622 O O . ALA A 1 198 ? -6.667 -8.980 1.196 1.00 59.38 198 ALA A O 1
ATOM 1623 N N . GLU A 1 199 ? -6.877 -9.796 3.286 1.00 55.00 199 GLU A N 1
ATOM 1624 C CA . GLU A 1 199 ? -8.316 -10.055 3.219 1.00 55.00 199 GLU A CA 1
ATOM 1625 C C . GLU A 1 199 ? -9.133 -8.760 3.059 1.00 55.00 199 GLU A C 1
ATOM 1627 O O . GLU A 1 199 ? -10.136 -8.748 2.348 1.00 55.00 199 GLU A O 1
ATOM 1632 N N . SER A 1 200 ? -8.681 -7.645 3.644 1.00 53.53 200 SER A N 1
ATOM 1633 C CA . SER A 1 200 ? -9.364 -6.346 3.554 1.00 53.53 200 SER A CA 1
ATOM 1634 C C . SER A 1 200 ? -9.104 -5.603 2.231 1.00 53.53 200 SER A C 1
ATOM 1636 O O . SER A 1 200 ? -9.988 -4.903 1.735 1.00 53.53 200 SER A O 1
ATOM 1638 N N . ILE A 1 201 ? -7.922 -5.752 1.618 1.00 53.59 201 ILE A N 1
ATOM 1639 C CA . ILE A 1 201 ? -7.523 -5.032 0.389 1.00 53.59 201 ILE A CA 1
ATOM 1640 C C . ILE A 1 201 ? -8.326 -5.464 -0.832 1.00 53.59 201 ILE A C 1
ATOM 1642 O O . ILE A 1 201 ? -8.800 -4.609 -1.576 1.00 53.59 201 ILE A O 1
ATOM 1646 N N . GLY A 1 202 ? -8.486 -6.774 -1.050 1.00 43.75 202 GLY A N 1
ATOM 1647 C CA . GLY A 1 202 ? -9.164 -7.308 -2.242 1.00 43.75 202 GLY A CA 1
ATOM 1648 C C . GLY A 1 202 ? -10.672 -7.039 -2.275 1.00 43.75 202 GLY A C 1
ATOM 1649 O O . GLY A 1 202 ? -11.368 -7.502 -3.173 1.00 43.75 202 GLY A O 1
ATOM 1650 N N . LYS A 1 203 ? -11.180 -6.355 -1.249 1.00 39.59 203 LYS A N 1
ATOM 1651 C CA . LYS A 1 203 ? -12.577 -6.365 -0.838 1.00 39.59 203 LYS A CA 1
ATOM 1652 C C . LYS A 1 203 ? -13.051 -4.934 -0.500 1.00 39.59 203 LYS A C 1
ATOM 1654 O O . LYS A 1 203 ? -14.151 -4.543 -0.871 1.00 39.59 203 LYS A O 1
ATOM 1659 N N . ALA A 1 204 ? -12.227 -4.072 0.099 1.00 34.97 204 ALA A N 1
ATOM 1660 C CA . ALA A 1 204 ? -12.611 -2.677 0.343 1.00 34.97 204 ALA A CA 1
ATOM 1661 C C . ALA A 1 204 ? -12.973 -1.929 -0.962 1.00 34.97 204 ALA A C 1
ATOM 1663 O O . ALA A 1 204 ? -12.134 -1.787 -1.854 1.00 34.97 204 ALA A O 1
ATOM 1664 N N . TYR A 1 205 ? -14.188 -1.379 -1.062 1.00 34.31 205 TYR A N 1
ATOM 1665 C CA . TYR A 1 205 ? -14.553 -0.405 -2.097 1.00 34.31 205 TYR A CA 1
ATOM 1666 C C . TYR A 1 205 ? -13.998 0.956 -1.664 1.00 34.31 205 TYR A C 1
ATOM 1668 O O . TYR A 1 205 ? -14.404 1.491 -0.640 1.00 34.31 205 TYR A O 1
ATOM 1676 N N . ILE A 1 206 ? -13.012 1.489 -2.389 1.00 38.03 206 ILE A N 1
ATOM 1677 C CA . ILE A 1 206 ? -12.493 2.843 -2.138 1.00 38.03 206 ILE A CA 1
ATOM 1678 C C . ILE A 1 206 ? -12.502 3.538 -3.477 1.00 38.03 206 ILE A C 1
ATOM 1680 O O . ILE A 1 206 ? -11.784 3.146 -4.396 1.00 38.03 206 ILE A O 1
ATOM 1684 N N . THR A 1 207 ? -13.366 4.530 -3.574 1.00 32.03 207 THR A N 1
ATOM 1685 C CA . THR A 1 207 ? -13.420 5.468 -4.678 1.00 32.03 207 THR A CA 1
ATOM 1686 C C . THR A 1 207 ? -12.411 6.571 -4.394 1.00 32.03 207 THR A C 1
ATOM 1688 O O . THR A 1 207 ? -12.602 7.357 -3.469 1.00 32.03 207 THR A O 1
ATOM 1691 N N . ALA A 1 208 ? -11.333 6.621 -5.175 1.00 34.50 208 ALA A N 1
ATOM 1692 C CA . ALA A 1 208 ? -10.474 7.795 -5.240 1.00 34.50 208 ALA A CA 1
ATOM 1693 C C . ALA A 1 208 ? -11.229 8.861 -6.042 1.00 34.50 208 ALA A C 1
ATOM 1695 O O . ALA A 1 208 ? -11.227 8.844 -7.271 1.00 34.50 208 ALA A O 1
ATOM 1696 N N . ILE A 1 209 ? -11.966 9.722 -5.347 1.00 32.12 209 ILE A N 1
ATOM 1697 C CA . ILE A 1 209 ? -12.592 10.891 -5.961 1.00 32.12 209 ILE A CA 1
ATOM 1698 C C . ILE A 1 209 ? -11.629 12.056 -5.722 1.00 32.12 209 ILE A C 1
ATOM 1700 O O . ILE A 1 209 ? -11.254 12.271 -4.567 1.00 32.12 209 ILE A O 1
ATOM 1704 N N . PRO A 1 210 ? -11.198 12.797 -6.757 1.00 34.66 210 PRO A N 1
ATOM 1705 C CA . PRO A 1 210 ? -10.537 14.075 -6.544 1.00 34.66 210 PRO A CA 1
ATOM 1706 C C . PRO A 1 210 ? -11.538 14.997 -5.840 1.00 34.66 210 PRO A C 1
ATOM 1708 O O . PRO A 1 210 ? -12.495 15.467 -6.447 1.00 34.66 210 PRO A O 1
ATOM 1711 N N . LEU A 1 211 ? -11.358 15.194 -4.533 1.00 37.34 211 LEU A N 1
ATOM 1712 C CA . LEU A 1 211 ? -12.115 16.163 -3.741 1.00 37.34 211 LEU A CA 1
ATOM 1713 C C . LEU A 1 211 ? -11.485 17.544 -3.925 1.00 37.34 211 LEU A C 1
ATOM 1715 O O . LEU A 1 211 ? -11.071 18.199 -2.972 1.00 37.34 211 LEU A O 1
ATOM 1719 N N . GLU A 1 212 ? -11.365 17.966 -5.176 1.00 35.06 212 GLU A N 1
ATOM 1720 C CA . GLU A 1 212 ? -11.162 19.374 -5.468 1.00 35.06 212 GLU A CA 1
ATOM 1721 C C . GLU A 1 212 ? -12.516 20.037 -5.156 1.00 35.06 212 GLU A C 1
ATOM 1723 O O . GLU A 1 212 ? -13.533 19.688 -5.749 1.00 35.06 212 GLU A O 1
ATOM 1728 N N . ASP A 1 213 ? -12.521 20.883 -4.119 1.00 32.38 213 ASP A N 1
ATOM 1729 C CA . ASP A 1 213 ? -13.627 21.727 -3.624 1.00 32.38 213 ASP A CA 1
ATOM 1730 C C . ASP A 1 213 ? -14.490 21.262 -2.431 1.00 32.38 213 ASP A C 1
ATOM 1732 O O . ASP A 1 213 ? -15.497 21.907 -2.133 1.00 32.38 213 ASP A O 1
ATOM 1736 N N . ILE A 1 214 ? -14.100 20.253 -1.637 1.00 34.78 214 ILE A N 1
ATOM 1737 C CA . ILE A 1 214 ? -14.840 19.938 -0.391 1.00 34.78 214 ILE A CA 1
ATOM 1738 C C . ILE A 1 214 ? -13.909 19.890 0.827 1.00 34.78 214 ILE A C 1
ATOM 1740 O O . ILE A 1 214 ? -13.139 18.952 1.000 1.00 34.78 214 ILE A O 1
ATOM 1744 N N . LYS A 1 215 ? -14.026 20.883 1.725 1.00 35.88 215 LYS A N 1
ATOM 1745 C CA . LYS A 1 215 ? -13.427 20.828 3.071 1.00 35.88 215 LYS A CA 1
ATOM 1746 C C . LYS A 1 215 ? -14.242 19.877 3.947 1.00 35.88 215 LYS A C 1
ATOM 1748 O O . LYS A 1 215 ? -15.288 20.256 4.474 1.00 35.88 215 LYS A O 1
ATOM 1753 N N . ILE A 1 216 ? -13.760 18.649 4.089 1.00 35.31 216 ILE A N 1
ATOM 1754 C CA . ILE A 1 216 ? -14.352 17.610 4.935 1.00 35.31 216 ILE A CA 1
ATOM 1755 C C . ILE A 1 216 ? -13.554 17.544 6.238 1.00 35.31 216 ILE A C 1
ATOM 1757 O O . ILE A 1 216 ? -12.330 17.578 6.216 1.00 35.31 216 ILE A O 1
ATOM 1761 N N . GLN A 1 217 ? -14.232 17.444 7.386 1.00 36.34 217 GLN A N 1
ATOM 1762 C CA . GLN A 1 217 ? -13.552 17.049 8.619 1.00 36.34 217 GLN A CA 1
ATOM 1763 C C . GLN A 1 217 ? -13.235 15.555 8.540 1.00 36.34 217 GLN A C 1
ATOM 1765 O O . GLN A 1 217 ? -14.085 14.692 8.750 1.00 36.34 217 GLN A O 1
ATOM 1770 N N . THR A 1 218 ? -11.990 15.310 8.160 1.00 35.62 218 THR A N 1
ATOM 1771 C CA . THR A 1 218 ? -11.230 14.066 8.136 1.00 35.62 218 THR A CA 1
ATOM 1772 C C . THR A 1 218 ? -11.364 13.289 9.449 1.00 35.62 218 THR A C 1
ATOM 1774 O O . THR A 1 218 ? -11.654 13.870 10.498 1.00 35.62 218 THR A O 1
ATOM 1777 N N . ILE A 1 219 ? -11.028 11.990 9.442 1.00 38.59 219 ILE A N 1
ATOM 1778 C CA . ILE A 1 219 ? -10.449 11.345 10.635 1.00 38.59 219 ILE A CA 1
ATOM 1779 C C . ILE A 1 219 ? -9.458 12.358 11.211 1.00 38.59 219 ILE A C 1
ATOM 1781 O O . ILE A 1 219 ? -8.517 12.710 10.510 1.00 38.59 219 ILE A O 1
ATOM 1785 N N . ALA A 1 220 ? -9.718 12.910 12.400 1.00 36.16 220 ALA A N 1
ATOM 1786 C CA . ALA A 1 220 ? -8.971 14.051 12.923 1.00 36.16 220 ALA A CA 1
ATOM 1787 C C . ALA A 1 220 ? -7.467 13.726 13.025 1.00 36.16 220 ALA A C 1
ATOM 1789 O O . ALA A 1 220 ? -6.976 13.175 14.016 1.00 36.16 220 ALA A O 1
ATOM 1790 N N . GLY A 1 221 ? -6.745 14.065 11.961 1.00 32.97 221 GLY A N 1
ATOM 1791 C CA . GLY A 1 221 ? -5.363 13.704 11.707 1.00 32.97 221 GLY A CA 1
ATOM 1792 C C . GLY A 1 221 ? -5.082 13.805 10.214 1.00 32.97 221 GLY A C 1
ATOM 1793 O O . GLY A 1 221 ? -5.318 12.867 9.476 1.00 32.97 221 GLY A O 1
ATOM 1794 N N . GLU A 1 222 ? -4.553 14.931 9.756 1.00 32.38 222 GLU A N 1
ATOM 1795 C CA . GLU A 1 222 ? -4.042 15.066 8.388 1.00 32.38 222 GLU A CA 1
ATOM 1796 C C . GLU A 1 222 ? -2.918 14.030 8.150 1.00 32.38 222 GLU A C 1
ATOM 1798 O O . GLU A 1 222 ? -1.991 13.917 8.965 1.00 32.38 222 GLU A O 1
ATOM 1803 N N . ILE A 1 223 ? -2.971 13.263 7.052 1.00 34.72 223 ILE A N 1
ATOM 1804 C CA . ILE A 1 223 ? -1.785 12.551 6.538 1.00 34.72 223 ILE A CA 1
ATOM 1805 C C . ILE A 1 223 ? -0.991 13.559 5.701 1.00 34.72 223 ILE A C 1
ATOM 1807 O O . ILE A 1 223 ? -1.116 13.578 4.479 1.00 34.72 223 ILE A O 1
ATOM 1811 N N . ARG A 1 224 ? -0.209 14.406 6.384 1.00 36.31 224 ARG A N 1
ATOM 1812 C CA . ARG A 1 224 ? 0.866 15.210 5.764 1.00 36.31 224 ARG A CA 1
ATOM 1813 C C . ARG A 1 224 ? 2.049 14.347 5.368 1.00 36.31 224 ARG A C 1
ATOM 1815 O O . ARG A 1 224 ? 2.448 13.574 6.266 1.00 36.31 224 ARG A O 1
#

pLDDT: mean 70.5, std 20.35, range [25.69, 95.31]

Sequence (224 aa):
MKAGTTTLDTIERAAESVSKYTKRLSKTFGQKEAFCRHLARISEFARLRRLSDASYEVLREHEPYGIIYVEVERRFRDLHHTAAANLLQLLLDTVSDEPSEASYSRWRQFFQSEFAPAMRSAYERWVKRKPSSALVLEITSRKLLAEGAQTWWRQAPGWAAPLREEITRRFSRELNGFFHHIRSSVCAKLPVNDALIAESIGKAYITAIPLEDIKIQTIAGEIR

Solvent-accessible surface area (backbone atoms only — not comparable to full-atom values): 12968 Å² total; per-residue (Å²): 133,83,82,78,83,80,52,72,71,55,54,52,53,50,53,43,70,77,27,79,60,54,57,45,47,60,74,71,60,50,47,42,61,54,36,49,57,48,49,53,51,52,51,51,54,32,59,78,66,70,50,62,67,65,43,48,41,59,59,60,77,27,52,91,71,24,63,85,79,78,73,71,38,67,68,55,46,51,49,31,25,50,51,26,40,37,50,51,51,33,47,52,36,53,71,68,85,48,75,46,63,66,41,48,50,52,33,51,48,47,38,65,75,46,49,51,52,52,50,50,55,41,47,58,62,51,25,72,79,38,62,22,45,45,52,57,52,51,46,51,52,52,50,38,27,50,51,19,38,54,57,41,63,73,69,49,60,78,85,48,59,87,48,44,65,63,44,53,53,51,52,53,50,54,52,49,55,49,56,52,53,54,42,60,71,76,37,74,91,54,80,70,51,69,67,59,48,58,62,44,52,86,63,61,88,76,81,91,66,85,68,82,90,63,96,70,92,50,68,95,64,85,51,116

Radius of gyration: 19.2 Å; Cα contacts (8 Å, |Δi|>4): 175; chains: 1; bounding box: 52×50×46 Å

Mean predicted aligned error: 11.99 Å

Foldseek 3Di:
DDDDDDDPVNQVVVVVVVDPVVVCCVVPPCLLVLLVVLVVVLVVVCVVVVADPLLQVVSVVCSVVSDADADADPVLLVLLLVLLLLLLVQLLCVVVPDRDPVSVCVNVCSCVPPVLVLLLVLCQQQCVVRVNCLLVSLLVSVVSSVVSNVVNVVVDDPVCVVVVVVSVVVSVVVSLVSSVVSCCVRVVPHDNDSVSSVSNNVRDDDDPDPPPPDDDCHPVTHSD

Secondary structure (DSSP, 8-state):
-------HHHHHHHHHHH-TTHHHHHHHH-HHHHHHHHHHHHHHHHHHTT--GGGTHHHHHTTTTT-------HHHHHHHHHHHHHHHHHHHHHHTTS--HHHHHHHHHHIIIIIHHHHHHHHHHHTTT-TTHHHHHHHHHHHHHHHHHHHHHHHS-GGGGGGHHHHHHHHHHHHHHHHHHHHHHH-TTS---HHHHHHHHTT--------TT-----SSS---